Protein AF-B1ZER8-F1 (afdb_monomer_lite)

Organism: Methylorubrum populi (strain ATCC BAA-705 / NCIMB 13946 / BJ001) (NCBI:txid441620)

pLDDT: mean 74.8, std 22.24, range [35.12, 98.62]

Sequence (189 aa):
MEGSGLDQPLVEGAVVAVDSVVVGRLHEPTPTAAAMLVRHLAERTGLRAERALAALDAAIEEDLGAAGRITLARATTAFDAALQDLVTGAEARLRQLDRAVEQSLLLGLSAAVSGIARKEPDADPAEVSPLSETEDDTFLSEALALVLATDTGCVVTSARDLSAGLPLLLKFPDGAVPVRVEPYSPSAH

Foldseek 3Di:
DDDDDDDDPPDPVPVVVVVVVVVPPDDDPDPVRVVVVVVVVVVVVVVVVVVVVVVVVVVVCVVCVVVVVVVVVVVVVVVVVVVVVVVVVVVVVVVVVVVVVVVVVVVVVVVVVVVVVVDDDDDDDDDDDDDDDPPDPPPVPPWDWFKAQPVPRDTDPDPVVADFQGWIWTHDPVDIDIDGDHDDDPPDD

Structure (mmCIF, N/CA/C/O backbone):
data_AF-B1ZER8-F1
#
_entry.id   AF-B1ZER8-F1
#
loop_
_atom_site.group_PDB
_atom_site.id
_atom_site.type_symbol
_atom_site.label_atom_id
_atom_site.label_alt_id
_atom_site.label_comp_id
_atom_site.label_asym_id
_atom_site.label_entity_id
_atom_site.label_seq_id
_atom_site.pdbx_PDB_ins_code
_atom_site.Cartn_x
_atom_site.Cartn_y
_atom_site.Cartn_z
_atom_site.occupancy
_atom_site.B_iso_or_equiv
_atom_site.auth_seq_id
_atom_site.auth_comp_id
_atom_site.auth_asym_id
_atom_site.auth_atom_id
_atom_site.pdbx_PDB_model_num
ATOM 1 N N . MET A 1 1 ? -25.678 2.367 -73.901 1.00 37.06 1 MET A N 1
ATOM 2 C CA . MET A 1 1 ? -24.864 3.464 -74.455 1.00 37.06 1 MET A CA 1
ATOM 3 C C . MET A 1 1 ? -24.075 4.017 -73.282 1.00 37.06 1 MET A C 1
ATOM 5 O O . MET A 1 1 ? -24.691 4.595 -72.402 1.00 37.06 1 MET A O 1
ATOM 9 N N . GLU A 1 2 ? -22.920 3.408 -72.991 1.00 38.44 2 GLU A N 1
ATOM 10 C CA . GLU A 1 2 ? -21.577 3.818 -73.488 1.00 38.44 2 GLU A CA 1
ATOM 11 C C . GLU A 1 2 ? -21.086 5.065 -72.731 1.00 38.44 2 GLU A C 1
ATOM 13 O O . GLU A 1 2 ? -21.836 6.024 -72.640 1.00 38.44 2 GLU A O 1
ATOM 18 N N . GLY A 1 3 ? -19.893 5.165 -72.138 1.00 40.84 3 GLY A N 1
ATOM 19 C CA . GLY A 1 3 ? -18.712 4.301 -71.980 1.00 40.84 3 GLY A CA 1
ATOM 20 C C . GLY A 1 3 ? -18.001 4.695 -70.662 1.00 40.84 3 GLY A C 1
ATOM 21 O O . GLY A 1 3 ? -18.309 5.731 -70.085 1.00 40.84 3 GLY A O 1
ATOM 22 N N . SER A 1 4 ? -17.269 3.806 -69.988 1.00 44.97 4 SER A N 1
ATOM 23 C CA . SER A 1 4 ? -15.856 3.437 -70.208 1.00 44.97 4 SER A CA 1
ATOM 24 C C . SER A 1 4 ? -14.849 4.592 -70.059 1.00 44.97 4 SER A C 1
ATOM 26 O O . SER A 1 4 ? -14.889 5.552 -70.821 1.00 44.97 4 SER A O 1
ATOM 28 N N . GLY A 1 5 ? -13.921 4.422 -69.107 1.00 42.94 5 GLY A N 1
ATOM 29 C CA . GLY A 1 5 ? -12.778 5.286 -68.766 1.00 42.94 5 GLY A CA 1
ATOM 30 C C . GLY A 1 5 ? -12.595 5.296 -67.240 1.00 42.94 5 GLY A C 1
ATOM 31 O O . GLY A 1 5 ? -13.230 6.096 -66.566 1.00 42.94 5 GLY A O 1
ATOM 32 N N . LEU A 1 6 ? -11.950 4.324 -66.577 1.00 46.06 6 LEU A N 1
ATOM 33 C CA . LEU A 1 6 ? -10.532 3.936 -66.685 1.00 46.06 6 LEU A CA 1
ATOM 34 C C . LEU A 1 6 ? -9.625 5.162 -66.855 1.00 46.06 6 LEU A C 1
ATOM 36 O O . LEU A 1 6 ? -9.432 5.633 -67.967 1.00 46.06 6 LEU A O 1
ATOM 40 N N . ASP A 1 7 ? -9.165 5.751 -65.751 1.00 42.66 7 ASP A N 1
ATOM 41 C CA . ASP A 1 7 ? -7.815 5.477 -65.239 1.00 42.66 7 ASP A CA 1
ATOM 42 C C . ASP A 1 7 ? -7.476 6.393 -64.052 1.00 42.66 7 ASP A C 1
ATOM 44 O O . ASP A 1 7 ? -7.485 7.621 -64.126 1.00 42.66 7 ASP A O 1
ATOM 48 N N . GLN A 1 8 ? -7.166 5.757 -62.923 1.00 55.81 8 GLN A N 1
ATOM 49 C CA . GLN A 1 8 ? -6.357 6.345 -61.861 1.00 55.81 8 GLN A CA 1
ATOM 50 C C . GLN A 1 8 ? -4.921 6.518 -62.380 1.00 55.81 8 GLN A C 1
ATOM 52 O O . GLN A 1 8 ? -4.413 5.597 -63.017 1.00 55.81 8 GLN A O 1
ATOM 57 N N . PRO A 1 9 ? -4.186 7.557 -61.952 1.00 46.12 9 PRO A N 1
ATOM 58 C CA . PRO A 1 9 ? -2.747 7.420 -61.797 1.00 46.12 9 PRO A CA 1
ATOM 59 C C . PRO A 1 9 ? -2.385 7.575 -60.320 1.00 46.12 9 PRO A C 1
ATOM 61 O O . PRO A 1 9 ? -1.850 8.582 -59.871 1.00 46.12 9 PRO A O 1
ATOM 64 N N . LEU A 1 10 ? -2.661 6.523 -59.548 1.00 43.44 10 LEU A N 1
ATOM 65 C CA . LEU A 1 10 ? -2.140 6.325 -58.194 1.00 43.44 10 LEU A CA 1
ATOM 66 C C . LEU A 1 10 ? -0.857 5.481 -58.284 1.00 43.44 10 LEU A C 1
ATOM 68 O O . LEU A 1 10 ? -0.746 4.437 -57.657 1.00 43.44 10 LEU A O 1
ATOM 72 N N . VAL A 1 11 ? 0.086 5.879 -59.149 1.00 47.69 11 VAL A N 1
ATOM 73 C CA . VAL A 1 11 ? 1.370 5.161 -59.330 1.00 47.69 11 VAL A CA 1
ATOM 74 C C . VAL A 1 11 ? 2.573 6.105 -59.499 1.00 47.69 11 VAL A C 1
ATOM 76 O O . VAL A 1 11 ? 3.710 5.700 -59.271 1.00 47.69 11 VAL 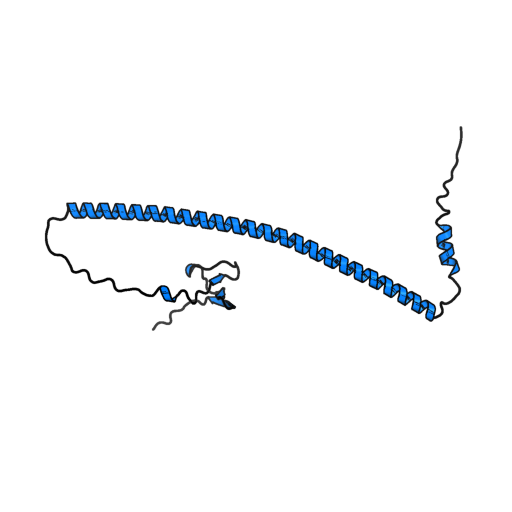A O 1
ATOM 79 N N . GLU A 1 12 ? 2.377 7.395 -59.778 1.00 42.81 12 GLU A N 1
ATOM 80 C CA .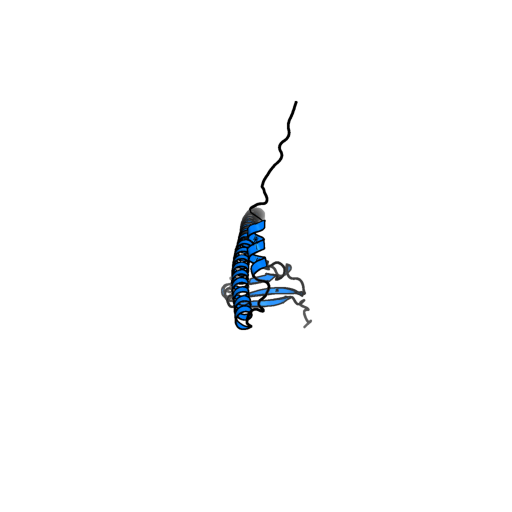 GLU A 1 12 ? 3.497 8.289 -60.125 1.00 42.81 12 GLU A CA 1
ATOM 81 C C . GLU A 1 12 ? 4.335 8.770 -58.919 1.00 42.81 12 GLU A C 1
ATOM 83 O O . GLU A 1 12 ? 5.447 9.262 -59.080 1.00 42.81 12 GLU A O 1
ATOM 88 N N . GLY A 1 13 ? 3.859 8.553 -57.687 1.00 40.22 13 GLY A N 1
ATOM 89 C CA . GLY A 1 13 ? 4.613 8.864 -56.463 1.00 40.22 13 GLY A CA 1
ATOM 90 C C . GLY A 1 13 ? 5.535 7.741 -55.968 1.00 40.22 13 GLY A C 1
ATOM 91 O O . GLY A 1 13 ? 6.429 7.993 -55.163 1.00 40.22 13 GLY A O 1
ATOM 92 N N . ALA A 1 14 ? 5.339 6.503 -56.433 1.00 44.97 14 ALA A N 1
ATOM 93 C CA . ALA A 1 14 ? 6.091 5.340 -55.950 1.00 44.97 14 ALA A CA 1
ATOM 94 C C . ALA A 1 14 ? 7.349 5.045 -56.783 1.00 44.97 14 ALA A C 1
ATOM 96 O O . ALA A 1 14 ? 8.300 4.455 -56.274 1.00 44.97 14 ALA A O 1
ATOM 97 N N . VAL A 1 15 ? 7.387 5.485 -58.045 1.00 41.72 15 VAL A N 1
ATOM 98 C CA . VAL A 1 15 ? 8.519 5.212 -58.948 1.00 41.72 15 VAL A CA 1
ATOM 99 C C . VAL A 1 15 ? 9.716 6.126 -58.649 1.00 41.72 15 VAL A C 1
ATOM 101 O O . VAL A 1 15 ? 10.858 5.680 -58.712 1.00 41.72 15 VAL A O 1
ATOM 104 N N . VAL A 1 16 ? 9.484 7.361 -58.192 1.00 45.53 16 VAL A N 1
ATOM 105 C CA . VAL A 1 16 ? 10.569 8.321 -57.898 1.00 45.53 16 VAL A CA 1
ATOM 106 C C . VAL A 1 16 ? 11.311 7.996 -56.589 1.00 45.53 16 VAL A C 1
ATOM 108 O O . VAL A 1 16 ? 12.489 8.317 -56.437 1.00 45.53 16 VAL A O 1
ATOM 111 N N . ALA A 1 17 ? 10.671 7.292 -55.648 1.00 44.66 17 ALA A N 1
ATOM 112 C CA . ALA A 1 17 ? 11.310 6.898 -54.389 1.00 44.66 17 ALA A CA 1
ATOM 113 C C . ALA A 1 17 ? 12.256 5.693 -54.546 1.00 44.66 17 ALA A C 1
ATOM 115 O O . ALA A 1 17 ? 13.252 5.602 -53.830 1.00 44.66 17 ALA A O 1
ATOM 116 N N . VAL A 1 18 ? 11.987 4.792 -55.497 1.00 46.44 18 VAL A N 1
ATOM 117 C CA . VAL A 1 18 ? 12.838 3.614 -55.738 1.00 46.44 18 VAL A CA 1
ATOM 118 C C . VAL A 1 18 ? 14.059 3.978 -56.585 1.00 46.44 18 VAL A C 1
ATOM 120 O O . VAL A 1 18 ? 15.140 3.444 -56.346 1.00 46.44 18 VAL A O 1
ATOM 123 N N . ASP A 1 19 ? 13.939 4.945 -57.497 1.00 35.12 19 ASP A N 1
ATOM 124 C CA . ASP A 1 19 ? 15.045 5.316 -58.389 1.00 35.12 19 ASP A CA 1
ATOM 125 C C . ASP A 1 19 ? 16.215 5.985 -57.637 1.00 35.12 19 ASP A C 1
ATOM 127 O O . ASP A 1 19 ? 17.383 5.733 -57.928 1.00 35.12 19 ASP A O 1
ATOM 131 N N . SER A 1 20 ? 15.936 6.719 -56.551 1.00 42.66 20 SER A N 1
ATOM 132 C CA . SER A 1 20 ? 16.993 7.238 -55.660 1.00 42.66 20 SER A CA 1
ATOM 133 C C . SER A 1 20 ? 17.726 6.152 -54.853 1.00 42.66 20 SER A C 1
ATOM 135 O O . SER A 1 20 ? 18.859 6.365 -54.423 1.00 42.66 20 SER A O 1
ATOM 137 N N . VAL A 1 21 ? 17.117 4.972 -54.681 1.00 51.09 21 VAL A N 1
ATOM 138 C CA . VAL A 1 21 ? 17.737 3.809 -54.021 1.00 51.09 21 VAL A CA 1
ATOM 139 C C . VAL A 1 21 ? 18.530 2.961 -55.027 1.00 51.09 21 VAL A C 1
ATOM 141 O O . VAL A 1 21 ? 19.496 2.295 -54.650 1.00 51.09 21 VAL A O 1
ATOM 144 N N . VAL A 1 22 ? 18.177 3.001 -56.316 1.00 47.22 22 VAL A N 1
ATOM 145 C CA . VAL A 1 22 ? 18.841 2.213 -57.370 1.00 47.22 22 VAL A CA 1
ATOM 146 C C . VAL A 1 22 ? 20.094 2.905 -57.931 1.00 47.22 22 VAL A C 1
ATOM 148 O O . VAL A 1 22 ? 21.044 2.209 -58.287 1.00 47.22 22 VAL A O 1
ATOM 151 N N . VAL A 1 23 ? 20.190 4.241 -57.896 1.00 45.31 23 VAL A N 1
ATOM 152 C CA . VAL A 1 23 ? 21.394 4.989 -58.341 1.00 45.31 23 VAL A CA 1
ATOM 153 C C . VAL A 1 23 ? 22.621 4.778 -57.423 1.00 45.31 23 VAL A C 1
ATOM 155 O O . VAL A 1 23 ? 23.751 5.059 -57.811 1.00 45.31 23 VAL A O 1
ATOM 158 N N . GLY A 1 24 ? 22.445 4.201 -56.229 1.00 44.66 24 GLY A N 1
ATOM 159 C CA . GLY A 1 24 ? 23.538 3.882 -55.295 1.00 44.66 24 GLY A CA 1
ATOM 160 C C . GLY A 1 24 ? 24.243 2.536 -55.522 1.00 44.66 24 GLY A C 1
ATOM 161 O O . GLY A 1 24 ? 25.092 2.151 -54.718 1.00 44.66 24 GLY A O 1
ATOM 162 N N . ARG A 1 25 ? 23.897 1.777 -56.569 1.00 51.12 25 ARG A N 1
ATOM 163 C CA . ARG A 1 25 ? 24.525 0.482 -56.876 1.00 51.12 25 ARG A CA 1
ATOM 164 C C . ARG A 1 25 ? 25.596 0.659 -57.949 1.00 51.12 25 ARG A C 1
ATOM 166 O O . ARG A 1 25 ? 25.247 0.626 -59.119 1.00 51.12 25 ARG A O 1
ATOM 173 N N . LEU A 1 26 ? 26.858 0.844 -57.538 1.00 50.41 26 LEU A N 1
ATOM 174 C CA . LEU A 1 26 ? 28.118 0.429 -58.217 1.00 50.41 26 LEU A CA 1
ATOM 175 C C . LEU A 1 26 ? 29.359 1.183 -57.676 1.00 50.41 26 LEU A C 1
ATOM 177 O O . LEU A 1 26 ? 30.328 1.434 -58.394 1.00 50.41 26 LEU A O 1
ATOM 181 N N . HIS A 1 27 ? 29.373 1.525 -56.389 1.00 56.81 27 HIS A N 1
ATOM 182 C CA . HIS A 1 27 ? 30.623 1.830 -55.701 1.00 56.81 27 HIS A CA 1
ATOM 183 C C . HIS A 1 27 ? 30.615 1.107 -54.365 1.00 56.81 27 HIS A C 1
ATOM 185 O O . HIS A 1 27 ? 29.698 1.302 -53.566 1.00 56.81 27 HIS A O 1
ATOM 191 N N . GLU A 1 28 ? 31.613 0.252 -54.134 1.00 63.97 28 GLU A N 1
ATOM 192 C CA . GLU A 1 28 ? 31.898 -0.198 -52.777 1.00 63.97 28 GLU A CA 1
ATOM 193 C C . GLU A 1 28 ? 32.112 1.070 -51.944 1.00 63.97 28 GLU A C 1
ATOM 195 O O . GLU A 1 28 ? 32.951 1.903 -52.313 1.00 63.97 28 GLU A O 1
ATOM 200 N N . PRO A 1 29 ? 31.308 1.299 -50.889 1.00 65.81 29 PRO A N 1
ATOM 201 C CA . PRO A 1 29 ? 31.529 2.452 -50.044 1.00 65.81 29 PRO A CA 1
ATOM 202 C C . PRO A 1 29 ? 32.961 2.352 -49.544 1.00 65.81 29 PRO A C 1
ATOM 204 O O . PRO A 1 29 ? 33.395 1.293 -49.082 1.00 65.81 29 PRO A O 1
ATOM 207 N N . THR A 1 30 ? 33.701 3.455 -49.631 1.00 83.12 30 THR A N 1
ATOM 208 C CA . THR A 1 30 ? 35.008 3.494 -48.987 1.00 83.12 30 THR A CA 1
ATOM 209 C C . THR A 1 30 ? 34.818 3.079 -47.523 1.00 83.12 30 THR A C 1
ATOM 211 O O . THR A 1 30 ? 33.785 3.404 -46.923 1.00 83.12 30 THR A O 1
ATOM 214 N N . PRO A 1 31 ? 35.766 2.348 -46.920 1.00 86.44 31 PRO A N 1
ATOM 215 C CA . PRO A 1 31 ? 35.625 1.865 -45.545 1.00 86.44 31 PRO A CA 1
ATOM 216 C C . PRO A 1 31 ? 35.260 2.993 -44.562 1.00 86.44 31 PRO A C 1
ATOM 218 O O . PRO A 1 31 ? 34.504 2.782 -43.616 1.00 86.44 31 PRO A O 1
ATOM 221 N N . THR A 1 32 ? 35.697 4.225 -44.844 1.00 89.75 32 THR A N 1
ATOM 222 C CA . THR A 1 32 ? 35.292 5.448 -44.138 1.00 89.75 32 THR A CA 1
ATOM 223 C C . THR A 1 32 ? 33.800 5.777 -44.273 1.00 89.75 32 THR A C 1
ATOM 225 O O . THR A 1 32 ? 33.158 6.088 -43.272 1.00 89.75 32 THR A O 1
ATOM 228 N N . ALA A 1 33 ? 33.218 5.706 -45.473 1.00 89.31 33 ALA A N 1
ATOM 229 C CA . ALA A 1 33 ? 31.792 5.961 -45.685 1.00 89.31 33 ALA A CA 1
ATOM 230 C C . ALA A 1 33 ? 30.914 4.904 -44.993 1.00 89.31 33 ALA A C 1
ATOM 232 O O . ALA A 1 33 ? 29.925 5.250 -44.347 1.00 89.31 33 ALA A O 1
ATOM 233 N N . ALA A 1 34 ? 31.311 3.628 -45.054 1.00 89.75 34 ALA A N 1
ATOM 234 C CA . ALA A 1 34 ? 30.626 2.553 -44.337 1.00 89.75 34 ALA A CA 1
ATOM 235 C C . ALA A 1 34 ? 30.680 2.761 -42.811 1.00 89.75 34 ALA A C 1
ATOM 237 O O . ALA A 1 34 ? 29.651 2.670 -42.140 1.00 89.75 34 ALA A O 1
ATOM 238 N N . ALA A 1 35 ? 31.846 3.124 -42.264 1.00 92.12 35 ALA A N 1
ATOM 239 C CA . ALA A 1 35 ? 32.002 3.417 -40.839 1.00 92.12 35 ALA A CA 1
ATOM 240 C C . ALA A 1 35 ? 31.138 4.608 -40.379 1.00 92.12 35 ALA A C 1
ATOM 242 O O . ALA A 1 35 ? 30.528 4.548 -39.311 1.00 92.12 35 ALA A O 1
ATOM 243 N N . MET A 1 36 ? 31.028 5.665 -41.192 1.00 94.56 36 MET A N 1
ATOM 244 C CA . MET A 1 36 ? 30.167 6.819 -40.897 1.00 94.56 36 MET A CA 1
ATOM 245 C C . MET A 1 36 ? 28.680 6.449 -40.865 1.00 94.56 36 MET A C 1
ATOM 247 O O . MET A 1 36 ? 27.958 6.903 -39.978 1.00 94.56 36 MET A O 1
ATOM 251 N N . LEU A 1 37 ? 28.221 5.598 -41.787 1.00 93.00 37 LEU A N 1
ATOM 252 C CA . LEU A 1 37 ? 26.841 5.107 -41.793 1.00 93.00 37 LEU A CA 1
ATOM 253 C C . LEU A 1 37 ? 26.538 4.240 -40.568 1.00 93.00 37 LEU A C 1
ATOM 255 O O . LEU A 1 37 ? 25.495 4.420 -39.942 1.00 93.00 37 LEU A O 1
ATOM 259 N N . VAL A 1 38 ? 27.458 3.344 -40.194 1.00 94.31 38 VAL A N 1
ATOM 260 C CA . VAL A 1 38 ? 27.326 2.517 -38.984 1.00 94.31 38 VAL A CA 1
ATOM 261 C C . VAL A 1 38 ? 27.284 3.393 -37.735 1.00 94.31 38 VAL A C 1
ATOM 263 O O . VAL A 1 38 ? 26.425 3.189 -36.881 1.00 94.31 38 VAL A O 1
ATOM 266 N N . ARG A 1 39 ? 28.155 4.403 -37.643 1.00 94.06 39 ARG A N 1
ATOM 267 C CA . ARG A 1 39 ? 28.157 5.355 -36.529 1.00 94.06 39 ARG A CA 1
ATOM 268 C C . ARG A 1 39 ? 26.837 6.123 -36.434 1.00 94.06 39 ARG A C 1
ATOM 270 O O . ARG A 1 39 ? 26.245 6.169 -35.362 1.00 94.06 39 ARG A O 1
ATOM 277 N N . HIS A 1 40 ? 26.350 6.678 -37.543 1.00 96.00 40 HIS A N 1
ATOM 278 C CA . HIS A 1 40 ? 25.078 7.411 -37.573 1.00 96.00 40 HIS A CA 1
ATOM 279 C C . HIS A 1 40 ? 23.887 6.518 -37.214 1.00 96.00 40 HIS A C 1
ATOM 281 O O . HIS A 1 40 ? 22.971 6.934 -36.504 1.00 96.00 40 HIS A O 1
ATOM 287 N N . LEU A 1 41 ? 23.899 5.267 -37.685 1.00 95.81 41 LEU A N 1
ATOM 288 C CA . LEU A 1 41 ? 22.900 4.278 -37.302 1.00 95.81 41 LEU A CA 1
ATOM 289 C C . LEU A 1 41 ? 22.956 4.013 -35.795 1.00 95.81 41 LEU A C 1
ATOM 291 O O . LEU A 1 41 ? 21.915 4.091 -35.149 1.00 95.81 41 LEU A O 1
ATOM 295 N N . ALA A 1 42 ? 24.149 3.777 -35.242 1.00 95.69 42 ALA A N 1
ATOM 296 C CA . ALA A 1 42 ? 24.355 3.541 -33.817 1.00 95.69 42 ALA A CA 1
ATOM 297 C C . ALA A 1 42 ? 23.854 4.719 -32.964 1.00 95.69 42 ALA A C 1
ATOM 299 O O . ALA A 1 42 ? 23.087 4.507 -32.026 1.00 95.69 42 ALA A O 1
ATOM 300 N N . GLU A 1 43 ? 24.196 5.957 -33.334 1.00 97.06 43 GLU A N 1
ATOM 301 C CA . GLU A 1 43 ? 23.740 7.180 -32.659 1.00 97.06 43 GLU A CA 1
ATOM 302 C C . GLU A 1 43 ? 22.207 7.306 -32.702 1.00 97.06 43 GLU A C 1
ATOM 304 O O . GLU A 1 43 ? 21.561 7.542 -31.680 1.00 97.06 43 GLU A O 1
ATOM 309 N N . ARG A 1 44 ? 21.584 7.066 -33.864 1.00 95.56 44 ARG A N 1
ATOM 310 C CA . ARG A 1 44 ? 20.118 7.087 -33.995 1.00 95.56 44 ARG A CA 1
ATOM 311 C C . ARG A 1 44 ? 19.436 5.993 -33.185 1.00 95.56 44 ARG A C 1
ATOM 313 O O . ARG A 1 44 ? 18.395 6.252 -32.580 1.00 95.56 44 ARG A O 1
ATOM 320 N N . THR A 1 45 ? 19.987 4.781 -33.183 1.00 96.00 45 THR A N 1
ATOM 321 C CA . THR A 1 45 ? 19.448 3.678 -32.379 1.00 96.00 45 THR A CA 1
ATOM 322 C C . THR A 1 45 ? 19.625 3.937 -30.889 1.00 96.00 45 THR A C 1
ATOM 324 O O . THR A 1 45 ? 18.694 3.671 -30.136 1.00 96.00 45 THR A O 1
ATOM 327 N N . GLY A 1 46 ? 20.746 4.540 -30.478 1.00 96.56 46 GLY A N 1
ATOM 328 C CA . GLY A 1 46 ? 20.994 4.964 -29.101 1.00 96.56 46 GLY A CA 1
ATOM 329 C C . GLY A 1 46 ? 19.960 5.986 -28.640 1.00 96.56 46 GLY A C 1
ATOM 330 O O . GLY A 1 46 ? 19.239 5.738 -27.682 1.00 96.56 46 GLY A O 1
ATOM 331 N N . LEU A 1 47 ? 19.754 7.059 -29.410 1.00 97.62 47 LEU A N 1
ATOM 332 C CA . LEU A 1 47 ? 18.728 8.067 -29.111 1.00 97.62 47 LEU A CA 1
ATOM 333 C C . LEU A 1 47 ? 17.298 7.503 -29.111 1.00 97.62 47 LEU A C 1
ATOM 335 O O . LEU A 1 47 ? 16.403 8.061 -28.476 1.00 97.62 47 LEU A O 1
ATOM 339 N N . ARG A 1 48 ? 17.024 6.442 -29.878 1.00 96.25 48 ARG A N 1
ATOM 340 C CA . ARG A 1 48 ? 15.726 5.755 -29.829 1.00 96.25 48 ARG A CA 1
ATOM 341 C C . ARG A 1 48 ? 15.597 4.923 -28.554 1.00 96.25 48 ARG A C 1
ATOM 343 O O . ARG A 1 48 ? 14.527 4.937 -27.955 1.00 96.25 48 ARG A O 1
ATOM 350 N N . ALA A 1 49 ? 16.662 4.232 -28.153 1.00 97.69 49 ALA A N 1
ATOM 351 C CA . ALA A 1 49 ? 16.702 3.448 -26.926 1.00 97.69 49 ALA A CA 1
ATOM 352 C C . ALA A 1 49 ? 16.557 4.339 -25.685 1.00 97.69 49 ALA A C 1
ATOM 354 O O . ALA A 1 49 ? 15.725 4.045 -24.839 1.00 97.69 49 ALA A O 1
ATOM 355 N N . GLU A 1 50 ? 17.264 5.469 -25.619 1.00 97.94 50 GLU A N 1
ATOM 356 C CA . GLU A 1 50 ? 17.145 6.434 -24.514 1.00 97.94 50 GLU A CA 1
ATOM 357 C C . GLU A 1 50 ? 15.719 6.972 -24.370 1.00 97.94 50 GLU A C 1
ATOM 359 O O . GLU A 1 50 ? 15.171 7.001 -23.272 1.00 97.94 50 GLU A O 1
ATOM 364 N N . ARG A 1 51 ? 15.070 7.333 -25.485 1.00 97.62 51 ARG A N 1
ATOM 365 C CA . ARG A 1 51 ? 13.663 7.766 -25.457 1.00 97.62 51 ARG A CA 1
ATOM 366 C C . ARG A 1 51 ? 12.717 6.651 -25.025 1.00 97.62 51 ARG A C 1
ATOM 368 O O . ARG A 1 51 ? 11.744 6.928 -24.336 1.00 97.62 51 ARG A O 1
ATOM 375 N N . ALA A 1 52 ? 12.976 5.414 -25.448 1.00 97.56 52 ALA A N 1
ATOM 376 C CA . ALA A 1 52 ? 12.168 4.268 -25.048 1.00 97.56 52 ALA A CA 1
ATOM 377 C C . ALA A 1 52 ? 12.322 3.963 -23.550 1.00 97.56 52 ALA A C 1
ATOM 379 O O . ALA A 1 52 ? 11.325 3.672 -22.900 1.00 97.56 52 ALA A O 1
ATOM 380 N N . LEU A 1 53 ? 13.536 4.085 -23.004 1.00 98.12 53 LEU A N 1
ATOM 381 C CA . LEU A 1 53 ? 13.796 3.949 -21.570 1.00 98.12 53 LEU A CA 1
ATOM 382 C C . LEU A 1 53 ? 13.101 5.057 -20.774 1.00 98.12 53 LEU A C 1
ATOM 384 O O . LEU A 1 53 ? 12.346 4.748 -19.865 1.00 98.12 53 LEU A O 1
ATOM 388 N N . ALA A 1 54 ? 13.237 6.321 -21.182 1.00 98.19 54 ALA A N 1
ATOM 389 C CA . ALA A 1 54 ? 12.552 7.430 -20.515 1.00 98.19 54 ALA A CA 1
ATOM 390 C C . ALA A 1 54 ? 11.017 7.289 -20.547 1.00 98.19 54 ALA A C 1
ATOM 392 O O . ALA A 1 54 ? 10.338 7.618 -19.578 1.00 98.19 54 ALA A O 1
ATOM 393 N N . ALA A 1 55 ? 10.457 6.785 -21.654 1.00 98.00 55 ALA A N 1
ATOM 394 C CA . ALA A 1 55 ? 9.027 6.501 -21.750 1.00 98.00 55 ALA A CA 1
ATOM 395 C C . ALA A 1 55 ? 8.600 5.337 -20.841 1.00 98.00 55 ALA A C 1
ATOM 397 O O . ALA A 1 55 ? 7.510 5.379 -20.275 1.00 98.00 55 ALA A O 1
ATOM 398 N N . LEU A 1 56 ? 9.447 4.313 -20.698 1.00 96.88 56 LEU A N 1
ATOM 399 C CA . LEU A 1 56 ? 9.205 3.199 -19.787 1.00 96.88 56 LEU A CA 1
ATOM 400 C C . LEU A 1 56 ? 9.244 3.657 -18.325 1.00 96.88 56 LEU A C 1
ATOM 402 O O . LEU A 1 56 ? 8.334 3.317 -17.578 1.00 96.88 56 LEU A O 1
ATOM 406 N N . ASP A 1 57 ? 10.244 4.448 -17.935 1.00 98.44 57 ASP A N 1
ATOM 407 C CA . ASP A 1 57 ? 10.361 4.979 -16.573 1.00 98.44 57 ASP A CA 1
ATOM 408 C C . ASP A 1 57 ? 9.132 5.823 -16.206 1.00 98.44 57 ASP A C 1
ATOM 410 O O . ASP A 1 57 ? 8.528 5.609 -15.157 1.00 98.44 57 ASP A O 1
ATOM 414 N N . ALA A 1 58 ? 8.688 6.705 -17.110 1.00 97.69 58 ALA A N 1
ATOM 415 C CA . ALA A 1 58 ? 7.479 7.503 -16.908 1.00 97.69 58 ALA A CA 1
ATOM 416 C C . ALA A 1 58 ? 6.215 6.636 -16.753 1.00 97.69 58 ALA A C 1
ATOM 418 O O . ALA A 1 58 ? 5.384 6.910 -15.889 1.00 97.69 58 ALA A O 1
ATOM 419 N N . ALA A 1 59 ? 6.081 5.576 -17.557 1.00 97.75 59 ALA A N 1
ATOM 420 C CA . ALA A 1 59 ? 4.960 4.645 -17.445 1.00 97.75 59 ALA A CA 1
ATOM 421 C C . ALA A 1 59 ? 4.987 3.874 -16.113 1.00 97.75 59 ALA A C 1
ATOM 423 O O . ALA A 1 59 ? 3.952 3.724 -15.468 1.00 97.75 59 ALA A O 1
ATOM 424 N N . ILE A 1 60 ? 6.168 3.432 -15.667 1.00 97.19 60 ILE A N 1
ATOM 425 C CA . ILE A 1 60 ? 6.338 2.754 -14.376 1.00 97.19 60 ILE A CA 1
ATOM 426 C C . ILE A 1 60 ? 5.967 3.692 -13.223 1.00 97.19 60 ILE A C 1
ATOM 428 O O . ILE A 1 60 ? 5.234 3.286 -12.323 1.00 97.19 60 ILE A O 1
ATOM 432 N N . GLU A 1 61 ? 6.448 4.937 -13.231 1.00 97.75 61 GLU A N 1
ATOM 433 C CA . GLU A 1 61 ? 6.110 5.921 -12.197 1.00 97.75 61 GLU A CA 1
ATOM 434 C C . GLU A 1 61 ? 4.606 6.215 -12.149 1.00 97.75 61 GLU A C 1
ATOM 436 O O . GLU A 1 61 ? 4.026 6.294 -11.062 1.00 97.75 61 GLU A O 1
ATOM 441 N N . GLU A 1 62 ? 3.956 6.339 -13.308 1.00 97.00 62 GLU A N 1
ATOM 442 C CA . GLU A 1 62 ? 2.511 6.550 -13.395 1.00 97.00 62 GLU A CA 1
ATOM 443 C C . GLU A 1 62 ? 1.728 5.356 -12.834 1.00 97.00 62 GLU A C 1
ATOM 445 O O . GLU A 1 62 ? 0.861 5.548 -11.972 1.00 97.00 62 GLU A O 1
ATOM 450 N N . ASP A 1 63 ? 2.064 4.135 -13.258 1.00 96.62 63 ASP A N 1
ATOM 451 C CA . ASP A 1 63 ? 1.398 2.904 -12.827 1.00 96.62 63 ASP A CA 1
ATOM 452 C C . ASP A 1 63 ? 1.583 2.660 -11.326 1.00 96.62 63 ASP A C 1
ATOM 454 O O . ASP A 1 63 ? 0.611 2.408 -10.602 1.00 96.62 63 ASP A O 1
ATOM 458 N N . LEU A 1 64 ? 2.815 2.793 -10.823 1.00 96.62 64 LEU A N 1
ATOM 459 C CA . LEU A 1 64 ? 3.105 2.678 -9.393 1.00 96.62 64 LEU A CA 1
ATOM 460 C C . LEU A 1 64 ? 2.408 3.786 -8.598 1.00 96.62 64 LEU A C 1
ATOM 462 O O . LEU A 1 64 ? 1.850 3.519 -7.532 1.00 96.62 64 LEU A O 1
ATOM 466 N N . GLY A 1 65 ? 2.374 5.013 -9.119 1.00 96.62 65 GLY A N 1
ATOM 467 C CA . GLY A 1 65 ? 1.661 6.128 -8.507 1.00 96.62 65 GLY A CA 1
ATOM 468 C C . GLY A 1 65 ? 0.151 5.887 -8.434 1.00 96.62 65 GLY A C 1
ATOM 469 O O . GLY A 1 65 ? -0.474 6.154 -7.405 1.00 96.62 65 GLY A O 1
ATOM 470 N N . ALA A 1 66 ? -0.454 5.348 -9.493 1.00 95.75 66 ALA A N 1
ATOM 471 C CA . ALA A 1 66 ? -1.872 5.009 -9.532 1.00 95.75 66 ALA A CA 1
ATOM 472 C C . ALA A 1 66 ? -2.209 3.862 -8.568 1.00 95.75 66 ALA A C 1
ATOM 474 O O . ALA A 1 66 ? -3.117 3.999 -7.741 1.00 95.75 66 ALA A O 1
ATOM 475 N N . ALA A 1 67 ? -1.448 2.766 -8.615 1.00 94.75 67 ALA A N 1
ATOM 476 C CA . ALA A 1 67 ? -1.615 1.628 -7.716 1.00 94.75 67 ALA A CA 1
ATOM 477 C C . ALA A 1 67 ? -1.408 2.028 -6.246 1.00 94.75 67 ALA A C 1
ATOM 479 O O . ALA A 1 67 ? -2.183 1.624 -5.372 1.00 94.75 67 ALA A O 1
ATOM 480 N N . GLY A 1 68 ? -0.414 2.878 -5.979 1.00 96.06 68 GLY A N 1
ATOM 481 C CA . GLY A 1 68 ? -0.129 3.438 -4.663 1.00 96.06 68 GLY A CA 1
ATOM 482 C C . GLY A 1 68 ? -1.291 4.270 -4.125 1.00 96.06 68 GLY A C 1
ATOM 483 O O . GLY A 1 68 ? -1.742 4.025 -3.009 1.00 96.06 68 GLY A O 1
ATOM 484 N N . ARG A 1 69 ? -1.852 5.186 -4.929 1.00 97.75 69 ARG A N 1
ATOM 485 C CA . ARG A 1 69 ? -3.034 5.981 -4.540 1.00 97.75 69 ARG A CA 1
ATOM 486 C C . ARG A 1 69 ? -4.244 5.105 -4.218 1.00 97.75 69 ARG A C 1
ATOM 488 O O . ARG A 1 69 ? -4.913 5.349 -3.219 1.00 97.75 69 ARG A O 1
ATOM 495 N N . ILE A 1 70 ? -4.514 4.079 -5.028 1.00 97.19 70 ILE A N 1
ATOM 496 C CA . ILE A 1 70 ? -5.630 3.147 -4.791 1.00 97.19 70 ILE A CA 1
ATOM 497 C C . ILE A 1 70 ? -5.420 2.376 -3.487 1.00 97.19 70 ILE A C 1
ATOM 499 O O . ILE A 1 70 ? -6.339 2.259 -2.676 1.00 97.19 70 ILE A O 1
ATOM 503 N N . THR A 1 71 ? -4.215 1.848 -3.283 1.00 98.12 71 THR A N 1
ATOM 504 C CA . THR A 1 71 ? -3.883 1.061 -2.092 1.00 98.12 71 THR A CA 1
ATOM 505 C C . THR A 1 71 ? -3.949 1.924 -0.838 1.00 98.12 71 THR A C 1
ATOM 507 O O . THR A 1 71 ? -4.556 1.512 0.147 1.00 98.12 71 THR A O 1
ATOM 510 N N . LEU A 1 72 ? -3.415 3.147 -0.898 1.00 97.88 72 LEU A N 1
ATOM 511 C CA . LEU A 1 72 ? -3.487 4.111 0.193 1.00 97.88 72 LEU A CA 1
ATOM 512 C C . LEU A 1 72 ? -4.938 4.477 0.520 1.00 97.88 72 LEU A C 1
ATOM 514 O O . LEU A 1 72 ? -5.310 4.409 1.683 1.00 97.88 72 LEU A O 1
ATOM 518 N N . ALA A 1 73 ? -5.770 4.777 -0.483 1.00 97.81 73 ALA A N 1
ATOM 519 C CA . ALA A 1 73 ? -7.184 5.094 -0.273 1.00 97.81 73 ALA A CA 1
ATOM 520 C C . ALA A 1 73 ? -7.944 3.941 0.405 1.00 97.81 73 ALA A C 1
ATOM 522 O O . ALA A 1 73 ? -8.733 4.155 1.324 1.00 97.81 73 ALA A O 1
ATOM 523 N N . ARG A 1 74 ? -7.675 2.695 -0.007 1.00 97.88 74 ARG A N 1
ATOM 524 C CA . ARG A 1 74 ? -8.259 1.507 0.633 1.00 97.88 74 ARG A CA 1
ATOM 525 C C . ARG A 1 74 ? -7.782 1.345 2.071 1.00 97.88 74 ARG A C 1
ATOM 527 O O . ARG A 1 74 ? -8.597 1.061 2.942 1.00 97.88 74 ARG A O 1
ATOM 534 N N . ALA A 1 75 ? -6.487 1.537 2.315 1.00 97.62 75 ALA A N 1
ATOM 535 C CA . ALA A 1 75 ? -5.910 1.447 3.649 1.00 97.62 75 ALA A CA 1
ATOM 536 C C . ALA A 1 75 ? -6.491 2.514 4.585 1.00 97.62 75 ALA A C 1
ATOM 538 O O . ALA A 1 75 ? -6.865 2.183 5.705 1.00 97.62 75 ALA A O 1
ATOM 539 N N . THR A 1 76 ? -6.648 3.758 4.119 1.00 98.25 76 THR A N 1
ATOM 540 C CA . THR A 1 76 ? -7.267 4.832 4.910 1.00 98.25 76 THR A CA 1
ATOM 541 C C . THR A 1 76 ? -8.721 4.518 5.238 1.00 98.25 76 THR A C 1
ATOM 543 O O . THR A 1 76 ? -9.109 4.612 6.394 1.00 98.25 76 THR A O 1
ATOM 546 N N . THR A 1 77 ? -9.511 4.036 4.272 1.00 98.06 77 THR A N 1
ATOM 547 C CA . THR A 1 77 ? -10.906 3.650 4.538 1.00 98.06 77 THR A CA 1
ATOM 548 C C . THR A 1 77 ? -11.008 2.483 5.523 1.00 98.06 77 THR A C 1
ATOM 550 O O . THR A 1 77 ? -11.869 2.494 6.399 1.00 98.06 77 THR A O 1
ATOM 553 N N . ALA A 1 78 ? -10.138 1.476 5.401 1.00 98.06 78 ALA A N 1
ATOM 554 C CA . ALA A 1 78 ? -10.107 0.352 6.334 1.00 98.06 78 ALA A CA 1
ATOM 555 C C . ALA A 1 78 ? -9.685 0.788 7.746 1.00 98.06 78 ALA A C 1
ATOM 557 O O . ALA A 1 78 ? -10.245 0.311 8.730 1.00 98.06 78 ALA A O 1
ATOM 558 N N . PHE A 1 79 ? -8.729 1.713 7.843 1.00 97.88 79 PHE A N 1
ATOM 559 C CA . PHE A 1 79 ? -8.291 2.287 9.110 1.00 97.88 79 PHE A CA 1
ATOM 560 C C . PHE A 1 79 ? -9.406 3.090 9.789 1.00 97.88 79 PHE A C 1
ATOM 562 O O . PHE A 1 79 ? -9.678 2.867 10.966 1.00 97.88 79 PHE A O 1
ATOM 569 N N . ASP A 1 80 ? -10.107 3.949 9.046 1.00 98.62 80 ASP A N 1
ATOM 570 C CA . ASP A 1 80 ? -11.237 4.723 9.572 1.00 98.62 80 ASP A CA 1
ATOM 571 C C . ASP A 1 80 ? -12.361 3.807 10.080 1.00 98.62 80 ASP A C 1
ATOM 573 O O . ASP A 1 80 ? -12.916 4.033 11.157 1.00 98.62 80 ASP A O 1
ATOM 577 N N . ALA A 1 81 ? -12.659 2.728 9.349 1.00 98.25 81 ALA A N 1
ATOM 578 C CA . ALA A 1 81 ? -13.624 1.723 9.787 1.00 98.25 81 ALA A CA 1
ATOM 579 C C . ALA A 1 81 ? -13.177 1.024 11.083 1.00 98.25 81 ALA A C 1
ATOM 581 O O . ALA A 1 81 ? -13.964 0.908 12.019 1.00 98.25 81 ALA A O 1
ATOM 582 N N . ALA A 1 82 ? -11.904 0.629 11.178 1.00 98.12 82 ALA A N 1
ATOM 583 C CA . ALA A 1 82 ? -11.360 0.001 12.381 1.00 98.12 82 ALA A CA 1
ATOM 584 C C . ALA A 1 82 ? -11.393 0.940 13.601 1.00 98.12 82 ALA A C 1
ATOM 586 O O . ALA A 1 82 ? -11.695 0.496 14.710 1.00 98.12 82 ALA A O 1
ATOM 587 N N . LEU A 1 83 ? -11.127 2.238 13.412 1.00 98.56 83 LEU A N 1
ATOM 588 C CA . LEU A 1 83 ? -11.278 3.239 14.470 1.00 98.56 83 LEU A CA 1
ATOM 589 C C . LEU A 1 83 ? -12.735 3.363 14.919 1.00 98.56 83 LEU A C 1
ATOM 591 O O . LEU A 1 83 ? -13.004 3.401 16.120 1.00 98.56 83 LEU A O 1
ATOM 595 N N . GLN A 1 84 ? -13.675 3.390 13.974 1.00 98.56 84 GLN A N 1
ATOM 596 C CA . GLN A 1 84 ? -15.095 3.469 14.294 1.00 98.56 84 GLN A CA 1
ATOM 597 C C . GLN A 1 84 ? -15.576 2.231 15.062 1.00 98.56 84 GLN A C 1
ATOM 599 O O . GLN A 1 84 ? -16.323 2.361 16.037 1.00 98.56 84 GLN A O 1
ATOM 604 N N . ASP A 1 85 ? -15.115 1.043 14.676 1.00 98.44 85 ASP A N 1
ATOM 605 C CA . ASP A 1 85 ? -15.409 -0.209 15.374 1.00 98.44 85 ASP A CA 1
ATOM 606 C C . ASP A 1 85 ? -14.819 -0.213 16.789 1.00 98.44 85 ASP A C 1
ATOM 608 O O . ASP A 1 85 ? -15.499 -0.605 17.742 1.00 98.44 85 ASP A O 1
ATOM 612 N N . LEU A 1 86 ? -13.587 0.284 16.956 1.00 98.31 86 LEU A N 1
ATOM 613 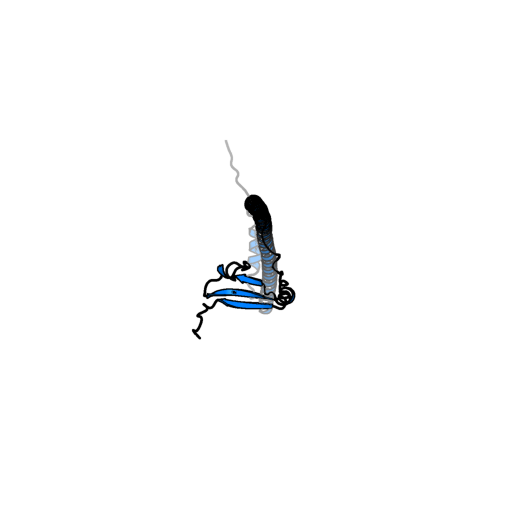C CA . LEU A 1 86 ? -12.941 0.411 18.263 1.00 98.31 86 LEU A CA 1
ATOM 614 C C . LEU A 1 86 ? -13.731 1.343 19.187 1.00 98.31 86 LEU A C 1
ATOM 616 O O . LEU A 1 86 ? -14.008 0.976 20.328 1.00 98.31 86 LEU A O 1
ATOM 620 N N . VAL A 1 87 ? -14.118 2.526 18.698 1.00 98.50 87 VAL A N 1
ATOM 621 C CA . VAL A 1 87 ? -14.922 3.492 19.463 1.00 98.50 87 VAL A CA 1
ATOM 622 C C . VAL A 1 87 ? -16.265 2.874 19.842 1.00 98.50 87 VAL A C 1
ATOM 624 O O . VAL A 1 87 ? -16.634 2.866 21.015 1.00 98.50 87 VAL A O 1
ATOM 627 N N . THR A 1 88 ? -16.960 2.267 18.879 1.00 98.25 88 THR A N 1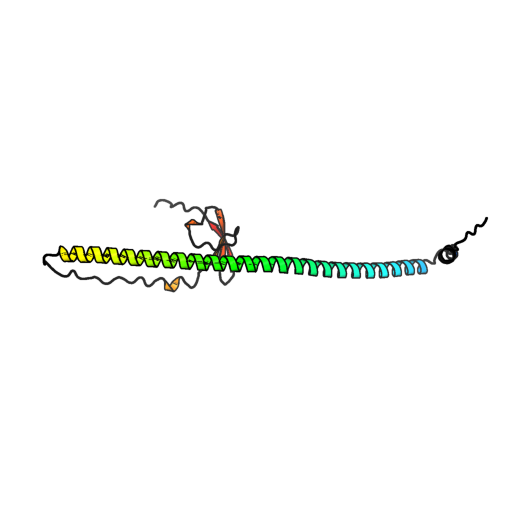
ATOM 628 C CA . THR A 1 88 ? -18.259 1.622 19.114 1.00 98.25 88 THR A CA 1
ATOM 629 C C . THR A 1 88 ? -18.146 0.500 20.152 1.00 98.25 88 THR A C 1
ATOM 631 O O . THR A 1 88 ? -18.969 0.398 21.067 1.00 98.25 88 THR A O 1
ATOM 634 N N . GLY A 1 89 ? -17.096 -0.321 20.062 1.00 98.25 89 GLY A N 1
ATOM 635 C CA . GLY A 1 89 ? -16.807 -1.384 21.020 1.00 98.25 89 GLY A CA 1
ATOM 636 C C . GLY A 1 89 ? -16.464 -0.858 22.415 1.00 98.25 89 GLY A C 1
ATOM 637 O O . GLY A 1 89 ? -16.946 -1.402 23.413 1.00 98.25 89 GLY A O 1
ATOM 638 N N . ALA A 1 90 ? -15.674 0.214 22.504 1.00 97.94 90 ALA A N 1
ATOM 639 C CA . ALA A 1 90 ? -15.326 0.861 23.765 1.00 97.94 90 ALA A CA 1
ATOM 640 C C . ALA A 1 90 ? -16.568 1.436 24.458 1.00 97.94 90 ALA A C 1
ATOM 642 O O . ALA A 1 90 ? -16.798 1.165 25.637 1.00 97.94 90 ALA A O 1
ATOM 643 N N . GLU A 1 91 ? -17.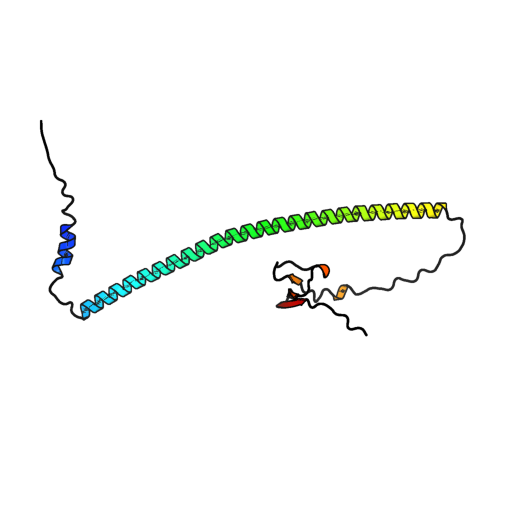426 2.144 23.724 1.00 98.56 91 GLU A N 1
ATOM 644 C CA . GLU A 1 91 ? -18.671 2.670 24.280 1.00 98.56 91 GLU A CA 1
ATOM 645 C C . GLU A 1 91 ? -19.623 1.560 24.743 1.00 98.56 91 GLU A C 1
ATOM 647 O O . GLU A 1 91 ? -20.287 1.691 25.772 1.00 98.56 91 GLU A O 1
ATOM 652 N N . ALA A 1 92 ? -19.714 0.453 23.999 1.00 98.19 92 ALA A N 1
ATOM 653 C CA . ALA A 1 92 ? -20.526 -0.691 24.404 1.00 98.19 92 ALA A CA 1
ATOM 654 C C . ALA A 1 92 ? -20.029 -1.293 25.730 1.00 98.19 92 ALA A C 1
ATOM 656 O O . ALA A 1 92 ? -20.840 -1.583 26.613 1.00 98.19 92 ALA A O 1
ATOM 657 N N . ARG A 1 93 ? -18.705 -1.419 25.896 1.00 97.88 93 ARG A N 1
ATOM 658 C CA . ARG A 1 93 ? -18.081 -1.895 27.139 1.00 97.88 93 ARG A CA 1
ATOM 659 C C . ARG A 1 93 ? -18.299 -0.935 28.304 1.00 97.88 93 ARG A C 1
ATOM 661 O O . ARG A 1 93 ? -18.632 -1.401 29.389 1.00 97.88 93 ARG A O 1
ATOM 668 N N . LEU A 1 94 ? -18.177 0.376 28.086 1.00 98.25 94 LEU A N 1
ATOM 669 C CA . LEU A 1 94 ? -18.456 1.383 29.117 1.00 98.25 94 LEU A CA 1
ATOM 670 C C . LEU A 1 94 ? -19.907 1.293 29.597 1.00 98.25 94 LEU A C 1
ATOM 672 O O . LEU A 1 94 ? -20.147 1.142 30.789 1.00 98.25 94 LEU A O 1
ATOM 676 N N . ARG A 1 95 ? -20.876 1.234 28.674 1.00 97.88 95 ARG A N 1
ATOM 677 C CA . ARG A 1 95 ? -22.297 1.064 29.030 1.00 97.88 95 ARG A CA 1
ATOM 678 C C . ARG A 1 95 ? -22.568 -0.245 29.773 1.00 97.88 95 ARG A C 1
ATOM 680 O O . ARG A 1 95 ? -23.473 -0.308 30.602 1.00 97.88 95 ARG A O 1
ATOM 687 N N . GLN A 1 96 ? -21.841 -1.315 29.451 1.00 97.88 96 GLN A N 1
ATOM 688 C CA . GLN A 1 96 ? -21.947 -2.581 30.176 1.00 97.88 96 GLN A CA 1
ATOM 689 C C . GLN A 1 96 ? -21.395 -2.455 31.601 1.00 97.88 96 GLN A C 1
ATOM 691 O O . GLN A 1 96 ? -22.020 -2.964 32.532 1.00 97.88 96 GLN A O 1
ATOM 696 N N . LEU A 1 97 ? -20.259 -1.777 31.764 1.00 97.75 97 LEU A N 1
ATOM 697 C CA . LEU A 1 97 ? -19.633 -1.540 33.059 1.00 97.75 97 LEU A CA 1
ATOM 698 C C . LEU A 1 97 ? -20.518 -0.658 33.944 1.00 97.75 97 LEU A C 1
ATOM 700 O O . LEU A 1 97 ? -20.761 -1.034 35.086 1.00 97.75 97 LEU A O 1
ATOM 704 N N . ASP A 1 98 ? -21.095 0.416 33.402 1.00 97.19 98 ASP A N 1
ATOM 705 C CA . ASP A 1 98 ? -22.031 1.290 34.123 1.00 97.19 98 ASP A CA 1
ATOM 706 C C . ASP A 1 98 ? -23.213 0.501 34.701 1.00 97.19 98 ASP A C 1
ATOM 708 O O . ASP A 1 98 ? -23.515 0.599 35.890 1.00 97.19 98 ASP A O 1
ATOM 712 N N . ARG A 1 99 ? -23.842 -0.362 33.890 1.00 97.50 99 ARG A N 1
ATOM 713 C CA . ARG A 1 99 ? -24.949 -1.218 34.353 1.00 97.50 99 ARG A CA 1
ATOM 714 C C . ARG A 1 99 ? -24.504 -2.222 35.411 1.00 97.50 99 ARG A C 1
ATOM 716 O O . ARG A 1 99 ? -25.255 -2.491 36.345 1.00 97.50 99 ARG A O 1
ATOM 723 N N . ALA A 1 100 ? -23.317 -2.809 35.261 1.00 96.56 100 ALA A N 1
ATOM 724 C CA . ALA A 1 100 ? -22.790 -3.764 36.231 1.00 96.56 100 ALA A CA 1
ATOM 725 C C . ALA A 1 100 ? -22.493 -3.088 37.579 1.00 96.56 100 ALA A C 1
ATOM 727 O O . ALA A 1 100 ? -22.822 -3.640 38.630 1.00 96.56 100 ALA A O 1
ATOM 728 N N . VAL A 1 101 ? -21.932 -1.875 37.552 1.00 97.50 101 VAL A N 1
ATOM 729 C CA . VAL A 1 101 ? -21.693 -1.055 38.746 1.00 97.50 101 VAL A CA 1
ATOM 730 C C . VAL A 1 101 ? -23.015 -0.685 39.412 1.00 97.50 101 VAL A C 1
ATOM 732 O O . VAL A 1 101 ? -23.164 -0.906 40.611 1.00 97.50 101 VAL A O 1
ATOM 735 N N . GLU A 1 102 ? -24.003 -0.206 38.653 1.00 97.25 102 GLU A N 1
ATOM 736 C CA . GLU A 1 102 ? -25.334 0.118 39.178 1.00 97.25 102 GLU A CA 1
ATOM 737 C C . GLU A 1 102 ? -25.989 -1.099 39.852 1.00 97.25 102 GLU A C 1
ATOM 739 O O . GLU A 1 102 ? -26.448 -1.014 40.992 1.00 97.25 102 GLU A O 1
ATOM 744 N N . GLN A 1 103 ? -25.956 -2.267 39.204 1.00 95.81 103 GLN A N 1
ATOM 745 C CA . GLN A 1 103 ? -26.479 -3.512 39.774 1.00 95.81 103 GLN A CA 1
ATOM 746 C C . GLN A 1 103 ? -25.744 -3.921 41.055 1.00 95.81 103 GLN A C 1
ATOM 748 O O . GLN A 1 103 ? -26.387 -4.310 42.031 1.00 95.81 103 GLN A O 1
ATOM 753 N N . SER A 1 104 ? -24.414 -3.806 41.082 1.00 94.62 104 SER A N 1
ATOM 754 C CA . SER A 1 104 ? -23.613 -4.113 42.270 1.00 94.62 104 SER A CA 1
ATOM 755 C C . SER A 1 104 ? -23.938 -3.176 43.435 1.00 94.62 104 SER A C 1
ATOM 757 O O . SER A 1 104 ? -24.040 -3.628 44.576 1.00 94.62 104 SER A O 1
ATOM 759 N N . LEU A 1 105 ? -24.132 -1.882 43.163 1.00 96.00 105 LEU A N 1
ATOM 760 C CA . LEU A 1 105 ? -24.514 -0.895 44.174 1.00 96.00 105 LEU A CA 1
ATOM 761 C C . LEU A 1 105 ? -25.921 -1.163 44.722 1.00 96.00 105 LEU A C 1
ATOM 763 O O . LEU A 1 105 ? -26.113 -1.145 45.937 1.00 96.00 105 LEU A O 1
ATOM 767 N N . LEU A 1 106 ? -26.892 -1.474 43.858 1.00 95.31 106 LEU A N 1
ATOM 768 C CA . LEU A 1 106 ? -28.253 -1.828 44.276 1.00 95.31 106 LEU A CA 1
ATOM 769 C C . LEU A 1 106 ? -28.279 -3.108 45.123 1.00 95.31 106 LEU A C 1
ATOM 771 O O . LEU A 1 106 ? -28.955 -3.152 46.155 1.00 95.31 106 LEU A O 1
ATOM 775 N N . LEU A 1 107 ? -27.509 -4.131 44.739 1.00 93.31 107 LEU A N 1
ATOM 776 C CA . LEU A 1 107 ? -27.354 -5.351 45.533 1.00 93.31 107 LEU A CA 1
ATOM 777 C C . LEU A 1 107 ? -26.712 -5.053 46.894 1.00 93.31 107 LEU A C 1
ATOM 779 O O . LEU A 1 107 ? -27.241 -5.489 47.918 1.00 93.31 107 LEU A O 1
ATOM 783 N N . GLY A 1 108 ? -25.637 -4.262 46.924 1.00 91.19 108 GLY A N 1
ATOM 784 C CA . GLY A 1 108 ? -24.979 -3.837 48.160 1.00 91.19 108 GLY A CA 1
ATOM 785 C C . GLY A 1 108 ? -25.917 -3.077 49.101 1.00 91.19 108 GLY A C 1
ATOM 786 O O . GLY A 1 108 ? -25.984 -3.389 50.290 1.00 91.19 108 GLY A O 1
ATOM 787 N N . LEU A 1 109 ? -26.714 -2.144 48.570 1.00 91.44 109 LEU A N 1
ATOM 788 C CA . LEU A 1 109 ? -27.734 -1.423 49.337 1.00 91.44 109 LEU A CA 1
ATOM 789 C C . LEU A 1 109 ? -28.807 -2.368 49.886 1.00 91.44 109 LEU A C 1
ATOM 791 O O . LEU A 1 109 ? -29.163 -2.270 51.058 1.00 91.44 109 LEU A O 1
ATOM 795 N N . SER A 1 110 ? -29.292 -3.319 49.082 1.00 87.81 110 SER A N 1
ATOM 796 C CA . SER A 1 110 ? -30.294 -4.293 49.537 1.00 87.81 110 SER A CA 1
ATOM 797 C C . SER A 1 110 ? -29.778 -5.183 50.679 1.00 87.81 110 SER A C 1
ATOM 799 O O . SER A 1 110 ? -30.503 -5.454 51.643 1.00 87.81 110 SER A O 1
ATOM 801 N N . ALA A 1 111 ? -28.503 -5.580 50.616 1.00 83.81 111 ALA A N 1
ATOM 802 C CA . ALA A 1 111 ? -27.839 -6.351 51.657 1.00 83.81 111 ALA A CA 1
ATOM 803 C C . ALA A 1 111 ? -27.618 -5.515 52.928 1.00 83.81 111 ALA A C 1
ATOM 805 O O . ALA A 1 111 ? -27.894 -5.994 54.026 1.00 83.81 111 ALA A O 1
ATOM 806 N N . ALA A 1 112 ? -27.195 -4.254 52.792 1.00 78.50 112 ALA A N 1
ATOM 807 C CA . ALA A 1 112 ? -27.018 -3.338 53.916 1.00 78.50 112 ALA A CA 1
ATOM 808 C C . ALA A 1 112 ? -28.345 -3.047 54.637 1.00 78.50 112 ALA A C 1
ATOM 810 O O . ALA A 1 112 ? -28.407 -3.138 55.860 1.00 78.50 112 ALA A O 1
ATOM 811 N N . VAL A 1 113 ? -29.428 -2.782 53.899 1.00 78.12 113 VAL A N 1
ATOM 812 C CA . VAL A 1 113 ? -30.773 -2.574 54.469 1.00 78.12 113 VAL A CA 1
ATOM 813 C C . VAL A 1 113 ? -31.279 -3.832 55.181 1.00 78.12 113 VAL A C 1
ATOM 815 O O . VAL A 1 113 ? -31.794 -3.742 56.295 1.00 78.12 113 VAL A O 1
ATOM 818 N N . SER A 1 114 ? -31.073 -5.015 54.594 1.00 68.38 114 SER A N 1
ATOM 819 C CA . SER A 1 114 ? -31.422 -6.292 55.237 1.00 68.38 114 SER A CA 1
ATOM 820 C C . SER A 1 114 ? -30.579 -6.567 56.489 1.00 68.38 114 SER A C 1
ATOM 822 O O . SER A 1 114 ? -31.075 -7.150 57.449 1.00 68.38 114 SER A O 1
ATOM 824 N N . GLY A 1 115 ? -29.318 -6.124 56.505 1.00 59.03 115 GLY A N 1
ATOM 825 C CA . GLY A 1 115 ? -28.436 -6.183 57.671 1.00 59.03 115 GLY A CA 1
ATOM 826 C C . GLY A 1 115 ? -28.858 -5.227 58.788 1.00 59.03 115 GLY A C 1
ATOM 827 O O . GLY A 1 115 ? -28.835 -5.619 59.950 1.00 59.03 115 GLY A O 1
ATOM 828 N N . ILE A 1 116 ? -29.315 -4.015 58.453 1.00 58.22 116 ILE A N 1
ATOM 829 C CA . ILE A 1 116 ? -29.846 -3.035 59.418 1.00 58.22 116 ILE A CA 1
ATOM 830 C C . ILE A 1 116 ? -31.157 -3.538 60.037 1.00 58.22 116 ILE A C 1
ATOM 832 O O . ILE A 1 116 ? -31.341 -3.427 61.244 1.00 58.22 116 ILE A O 1
ATOM 836 N N . ALA A 1 117 ? -32.034 -4.170 59.250 1.00 55.00 117 ALA A N 1
ATOM 837 C CA . ALA A 1 117 ? -33.268 -4.776 59.759 1.00 55.00 117 ALA A CA 1
ATOM 838 C C . ALA A 1 117 ? -33.030 -5.985 60.689 1.00 55.00 117 ALA A C 1
ATOM 840 O O . ALA A 1 117 ? -33.940 -6.398 61.404 1.00 55.00 117 ALA A O 1
ATOM 841 N N . ARG A 1 118 ? -31.819 -6.561 60.678 1.00 50.12 118 ARG A N 1
ATOM 842 C CA . ARG A 1 118 ? -31.449 -7.759 61.449 1.00 50.12 118 ARG A CA 1
ATOM 843 C C . ARG A 1 118 ? -30.452 -7.478 62.579 1.00 50.12 118 ARG A C 1
ATOM 845 O O . ARG A 1 118 ? -30.084 -8.413 63.285 1.00 50.12 118 ARG A O 1
ATOM 852 N N . LYS A 1 119 ? -30.011 -6.226 62.755 1.00 39.22 119 LYS A N 1
ATOM 853 C CA . LYS A 1 119 ? -29.058 -5.831 63.801 1.00 39.22 119 LYS A CA 1
ATOM 854 C C . LYS A 1 119 ? -29.799 -5.344 65.050 1.00 39.22 119 LYS A C 1
ATOM 856 O O . LYS A 1 119 ? -30.115 -4.167 65.192 1.00 39.22 119 LYS A O 1
ATOM 861 N N . GLU A 1 120 ? -30.059 -6.277 65.957 1.00 42.31 120 GLU A N 1
ATOM 862 C CA . GLU A 1 120 ? -30.176 -5.987 67.389 1.00 42.31 120 GLU A CA 1
ATOM 863 C C . GLU A 1 120 ? -28.783 -5.528 67.888 1.00 42.31 120 GLU A C 1
ATOM 865 O O . GLU A 1 120 ? -27.773 -6.026 67.373 1.00 42.31 120 GLU A O 1
ATOM 870 N N . PRO A 1 121 ? -28.673 -4.516 68.769 1.00 45.12 121 PRO A N 1
ATOM 871 C CA . PRO A 1 121 ? -27.409 -3.828 68.987 1.00 45.12 121 PRO A CA 1
ATOM 872 C C . PRO A 1 121 ? -26.563 -4.596 69.999 1.00 45.12 121 PRO A C 1
ATOM 874 O O . PRO A 1 121 ? -26.881 -4.594 71.184 1.00 45.12 121 PRO A O 1
ATOM 877 N N . ASP A 1 122 ? -25.463 -5.202 69.555 1.00 37.50 122 ASP A N 1
ATOM 878 C CA . ASP A 1 122 ? -24.386 -5.563 70.474 1.00 37.50 122 ASP A CA 1
ATOM 879 C C . ASP A 1 122 ? -22.992 -5.479 69.827 1.00 37.50 122 ASP A C 1
ATOM 881 O O . ASP A 1 122 ? -22.787 -5.884 68.681 1.00 37.50 122 ASP A O 1
ATOM 885 N N . ALA A 1 123 ? -22.088 -4.916 70.630 1.00 41.00 123 ALA A N 1
ATOM 886 C CA . ALA A 1 123 ? -20.624 -4.936 70.631 1.00 41.00 123 ALA A CA 1
ATOM 887 C C . ALA A 1 123 ? -19.776 -4.453 69.419 1.00 41.00 123 ALA A C 1
ATOM 889 O O . ALA A 1 123 ? -19.609 -5.137 68.414 1.00 41.00 123 ALA A O 1
ATOM 890 N N . ASP A 1 124 ? -19.134 -3.302 69.681 1.00 36.47 124 ASP A N 1
ATOM 891 C CA . ASP A 1 124 ? -17.702 -2.942 69.526 1.00 36.47 124 ASP A CA 1
ATOM 892 C C . ASP A 1 124 ? -17.077 -2.699 68.123 1.00 36.47 124 ASP A C 1
ATOM 894 O O . ASP A 1 124 ? -17.233 -3.517 67.212 1.00 36.47 124 ASP A O 1
ATOM 898 N N . PRO A 1 125 ? -16.338 -1.582 67.904 1.00 45.94 125 PRO A N 1
ATOM 899 C CA . PRO A 1 125 ? -15.710 -1.282 66.625 1.00 45.94 125 PRO A CA 1
ATOM 900 C C . PRO A 1 125 ? -14.335 -1.955 66.536 1.00 45.94 125 PRO A C 1
ATOM 902 O O . PRO A 1 125 ? -13.403 -1.602 67.254 1.00 45.94 125 PRO A O 1
ATOM 905 N N . ALA A 1 126 ? -14.189 -2.905 65.613 1.00 46.72 126 ALA A N 1
ATOM 906 C CA . ALA A 1 126 ? -12.885 -3.453 65.266 1.00 46.72 126 ALA A CA 1
ATOM 907 C C . ALA A 1 126 ? -12.028 -2.390 64.555 1.00 46.72 126 ALA A C 1
ATOM 909 O O . ALA A 1 126 ? -12.458 -1.779 63.572 1.00 46.72 126 ALA A O 1
ATOM 910 N N . GLU A 1 127 ? -10.814 -2.191 65.069 1.00 43.12 127 GLU A N 1
ATOM 911 C CA . GLU A 1 127 ? -9.765 -1.352 64.498 1.00 43.12 127 GLU A CA 1
ATOM 912 C C . GLU A 1 127 ? -9.480 -1.727 63.036 1.00 43.12 127 GLU A C 1
ATOM 914 O O . GLU A 1 127 ? -9.171 -2.871 62.697 1.00 43.12 127 GLU A O 1
ATOM 919 N N . VAL A 1 128 ? -9.561 -0.727 62.162 1.00 42.78 128 VAL A N 1
ATOM 920 C CA . VAL A 1 128 ? -9.166 -0.822 60.758 1.00 42.78 128 VAL A CA 1
ATOM 921 C C . VAL A 1 128 ? -7.655 -0.603 60.687 1.00 42.78 128 VAL A C 1
ATOM 923 O O . VAL A 1 128 ? -7.177 0.503 60.932 1.00 42.78 128 VAL A O 1
ATOM 926 N N . SER A 1 129 ? -6.895 -1.650 60.357 1.00 35.41 129 SER A N 1
ATOM 927 C CA . SER A 1 129 ? -5.493 -1.493 59.943 1.00 35.41 129 SER A CA 1
ATOM 928 C C . SER A 1 129 ? -5.402 -0.744 58.607 1.00 35.41 129 SER A C 1
ATOM 930 O O . SER A 1 129 ? -6.264 -0.939 57.745 1.00 35.41 129 SER A O 1
ATOM 932 N N . PRO A 1 130 ? -4.377 0.103 58.406 1.00 41.97 130 PRO A N 1
ATOM 933 C CA . PRO A 1 130 ? -4.224 0.862 57.175 1.00 41.97 130 PRO A CA 1
ATOM 934 C C . PRO A 1 130 ? -3.879 -0.068 56.008 1.00 41.97 130 PRO A C 1
ATOM 936 O O . PRO A 1 130 ? -3.061 -0.980 56.132 1.00 41.97 130 PRO A O 1
ATOM 939 N N . LEU A 1 131 ? -4.526 0.188 54.870 1.00 38.31 131 LEU A N 1
ATOM 940 C CA . LEU A 1 131 ? -4.186 -0.375 53.568 1.00 38.31 131 LEU A CA 1
ATOM 941 C C . LEU A 1 131 ? -2.718 -0.062 53.264 1.00 38.31 131 LEU A C 1
ATOM 943 O O . LEU A 1 131 ? -2.350 1.103 53.132 1.00 38.31 131 LEU A O 1
ATOM 947 N N . SER A 1 132 ? -1.895 -1.104 53.178 1.00 38.84 132 SER A N 1
ATOM 948 C CA . SER A 1 132 ? -0.526 -1.005 52.692 1.00 38.84 132 SER A CA 1
ATOM 949 C C . SER A 1 132 ? -0.525 -0.595 51.222 1.00 38.84 132 SER A C 1
ATOM 951 O O . SER A 1 132 ? -1.217 -1.196 50.396 1.00 38.84 132 SER A O 1
ATOM 953 N N . GLU A 1 133 ? 0.273 0.426 50.948 1.00 45.34 133 GLU A N 1
ATOM 954 C CA . GLU A 1 133 ? 0.658 0.965 49.653 1.00 45.34 133 GLU A CA 1
ATOM 955 C C . GLU A 1 133 ? 0.972 -0.134 48.626 1.00 45.34 133 GLU A C 1
ATOM 957 O O . GLU A 1 133 ? 1.715 -1.075 48.896 1.00 45.34 133 GLU A O 1
ATOM 962 N N . THR A 1 134 ? 0.427 0.013 47.419 1.00 43.16 134 THR A N 1
ATOM 963 C CA . THR A 1 134 ? 1.064 -0.505 46.200 1.00 43.16 134 THR A CA 1
ATOM 964 C C . THR A 1 134 ? 1.401 0.703 45.336 1.00 43.16 134 THR A C 1
ATOM 966 O O . THR A 1 134 ? 0.772 0.997 44.324 1.00 43.16 134 THR A O 1
ATOM 969 N N . GLU A 1 135 ? 2.371 1.472 45.823 1.00 48.25 135 GLU A N 1
ATOM 970 C CA . GLU A 1 135 ? 3.207 2.311 44.976 1.00 48.25 135 GLU A CA 1
ATOM 971 C C . GLU A 1 135 ? 4.063 1.363 44.131 1.00 48.25 135 GLU A C 1
ATOM 973 O O . GLU A 1 135 ? 5.041 0.851 44.649 1.00 48.25 135 GLU A O 1
ATOM 978 N N . ASP A 1 136 ? 3.678 1.055 42.888 1.00 46.91 136 ASP A N 1
ATOM 979 C CA . ASP A 1 136 ? 4.625 0.453 41.922 1.00 46.91 136 ASP A CA 1
ATOM 980 C C . ASP A 1 136 ? 4.199 0.515 40.438 1.00 46.91 136 ASP A C 1
ATOM 982 O O . ASP A 1 136 ? 4.951 0.092 39.563 1.00 46.91 136 ASP A O 1
ATOM 986 N N . ASP A 1 137 ? 3.057 1.118 40.086 1.00 49.38 137 ASP A N 1
ATOM 987 C CA . ASP A 1 137 ? 2.645 1.211 38.669 1.00 49.38 137 ASP A CA 1
ATOM 988 C C . ASP A 1 137 ? 3.335 2.348 37.886 1.00 49.38 137 ASP A C 1
ATOM 990 O O . ASP A 1 137 ? 3.239 2.424 36.659 1.00 49.38 137 ASP A O 1
ATOM 994 N N . THR A 1 138 ? 4.077 3.232 38.559 1.00 47.56 138 THR A N 1
ATOM 995 C CA . THR A 1 138 ? 4.678 4.418 37.923 1.00 47.56 138 THR A CA 1
ATOM 996 C C . THR A 1 138 ? 6.000 4.115 37.202 1.00 47.56 138 THR A C 1
ATOM 998 O O . THR A 1 138 ? 6.402 4.877 36.323 1.00 47.56 138 THR A O 1
ATOM 1001 N N . PHE A 1 139 ? 6.666 2.992 37.507 1.00 43.09 139 PHE A N 1
ATOM 1002 C CA . PHE A 1 139 ? 7.977 2.643 36.930 1.00 43.09 139 PHE A CA 1
ATOM 1003 C C . PHE A 1 139 ? 7.913 1.747 35.683 1.00 43.09 139 PHE A C 1
ATOM 1005 O O . PHE A 1 139 ? 8.914 1.597 34.986 1.00 43.09 139 PHE A O 1
ATOM 1012 N N . LEU A 1 140 ? 6.749 1.184 35.338 1.00 48.62 140 LEU A N 1
ATOM 1013 C CA . LEU A 1 140 ? 6.609 0.320 34.153 1.00 48.62 140 LEU A CA 1
ATOM 1014 C C . LEU A 1 140 ? 6.477 1.101 32.832 1.00 48.62 140 LEU A C 1
ATOM 1016 O O . LEU A 1 140 ? 6.536 0.509 31.756 1.00 48.62 140 LEU A O 1
ATOM 1020 N N . SER A 1 141 ? 6.321 2.426 32.900 1.00 48.06 141 SER A N 1
ATOM 1021 C CA . SER A 1 141 ? 6.044 3.285 31.741 1.00 48.06 141 SER A CA 1
ATOM 1022 C C . SER A 1 141 ? 7.275 3.560 30.860 1.00 48.06 141 SER A C 1
ATOM 1024 O O . SER A 1 141 ? 7.135 3.910 29.691 1.00 48.06 141 SER A O 1
ATOM 1026 N N . GLU A 1 142 ? 8.494 3.371 31.378 1.00 47.94 142 GLU A N 1
ATOM 1027 C CA . GLU A 1 142 ? 9.721 3.805 30.687 1.00 47.94 142 GLU A CA 1
ATOM 1028 C C . GLU A 1 142 ? 10.285 2.766 29.692 1.00 47.94 142 GLU A C 1
ATOM 1030 O O . GLU A 1 142 ? 11.186 3.075 28.916 1.00 47.94 142 GLU A O 1
ATOM 1035 N N . ALA A 1 143 ? 9.725 1.549 29.641 1.00 54.41 143 ALA A N 1
ATOM 1036 C CA . ALA A 1 143 ? 10.226 0.464 28.784 1.00 54.41 143 ALA A CA 1
ATOM 1037 C C . ALA A 1 143 ? 9.126 -0.367 28.092 1.00 54.41 143 ALA A C 1
ATOM 1039 O O . ALA A 1 143 ? 9.313 -1.557 27.828 1.00 54.41 143 ALA A O 1
ATOM 1040 N N . LEU A 1 144 ? 7.965 0.226 27.787 1.00 59.22 144 LEU A N 1
ATOM 1041 C CA . LEU A 1 144 ? 6.891 -0.501 27.104 1.00 59.22 144 LEU A CA 1
ATOM 1042 C C . LEU A 1 144 ? 7.259 -0.774 25.638 1.00 59.22 144 LEU A C 1
ATOM 1044 O O . LEU A 1 144 ? 7.193 0.104 24.778 1.00 59.22 144 LEU A O 1
ATOM 1048 N N . ALA A 1 145 ? 7.627 -2.022 25.350 1.00 67.69 145 ALA A N 1
ATOM 1049 C CA . ALA A 1 145 ? 7.718 -2.523 23.989 1.00 67.69 145 ALA A CA 1
ATOM 1050 C C . ALA A 1 145 ? 6.314 -2.848 23.471 1.00 67.69 145 ALA A C 1
ATOM 1052 O O . ALA A 1 145 ? 5.578 -3.615 24.095 1.00 67.69 145 ALA A O 1
ATOM 1053 N N . LEU A 1 146 ? 5.951 -2.320 22.304 1.00 73.62 146 LEU A N 1
ATOM 1054 C CA . LEU A 1 146 ? 4.736 -2.751 21.621 1.00 73.62 146 LEU A CA 1
ATOM 1055 C C . LEU A 1 146 ? 4.974 -4.164 21.070 1.00 73.62 146 LEU A C 1
ATOM 1057 O O . LEU A 1 146 ? 5.893 -4.373 20.275 1.00 73.62 146 LEU A O 1
ATOM 1061 N N . VAL A 1 147 ? 4.162 -5.132 21.492 1.00 78.62 147 VAL A N 1
ATOM 1062 C CA . VAL A 1 147 ? 4.239 -6.517 21.011 1.00 78.62 147 VAL A CA 1
ATOM 1063 C C . VAL A 1 147 ? 3.351 -6.662 19.781 1.00 78.62 147 VAL A C 1
ATOM 1065 O O . VAL A 1 147 ? 2.146 -6.435 19.856 1.00 78.62 147 VAL A O 1
ATOM 1068 N N . LEU A 1 148 ? 3.934 -7.043 18.648 1.00 79.75 148 LEU A N 1
ATOM 1069 C CA . LEU A 1 148 ? 3.237 -7.205 17.372 1.00 79.75 148 LEU A CA 1
ATOM 1070 C C . LEU A 1 148 ? 3.310 -8.660 16.912 1.00 79.75 148 LEU A C 1
ATOM 1072 O O . LEU A 1 148 ? 4.391 -9.249 16.885 1.00 79.75 148 LEU A O 1
ATOM 1076 N N . ALA A 1 149 ? 2.185 -9.229 16.495 1.00 80.62 149 ALA A N 1
ATOM 1077 C CA . ALA A 1 149 ? 2.177 -10.499 15.781 1.00 80.62 149 ALA A CA 1
ATOM 1078 C C . ALA A 1 149 ? 2.667 -10.262 14.341 1.00 80.62 149 ALA A C 1
ATOM 1080 O O . ALA A 1 149 ? 2.127 -9.419 13.628 1.00 80.62 149 ALA A O 1
ATOM 1081 N N . THR A 1 150 ? 3.742 -10.931 13.915 1.00 77.56 150 THR A N 1
ATOM 1082 C CA . THR A 1 150 ? 4.407 -10.607 12.629 1.00 77.56 150 THR A CA 1
ATOM 1083 C C . THR A 1 150 ? 3.619 -11.028 11.392 1.00 77.56 150 THR A C 1
ATOM 1085 O O . THR A 1 150 ? 3.831 -10.482 10.313 1.00 77.56 150 THR A O 1
ATOM 1088 N N . ASP A 1 151 ? 2.718 -11.988 11.543 1.00 74.69 151 ASP A N 1
ATOM 1089 C CA . ASP A 1 151 ? 1.854 -12.518 10.491 1.00 74.69 151 ASP A CA 1
ATOM 1090 C C . ASP A 1 151 ? 0.684 -11.583 10.154 1.00 74.69 151 ASP A C 1
ATOM 1092 O O . ASP A 1 151 ? 0.279 -11.472 8.999 1.00 74.69 151 ASP A O 1
ATOM 1096 N N . THR A 1 152 ? 0.161 -10.900 11.168 1.00 72.00 152 THR A N 1
ATOM 1097 C CA . THR A 1 152 ? -1.047 -10.070 11.101 1.00 72.00 152 THR A CA 1
ATOM 1098 C C . THR A 1 152 ? -0.751 -8.583 11.261 1.00 72.00 152 THR A C 1
ATOM 1100 O O . THR A 1 152 ? -1.558 -7.746 10.866 1.00 72.00 152 THR A O 1
ATOM 1103 N N . GLY A 1 153 ? 0.400 -8.231 11.837 1.00 72.56 153 GLY A N 1
ATOM 1104 C CA . GLY A 1 153 ? 0.753 -6.860 12.204 1.00 72.56 153 GLY A CA 1
ATOM 1105 C C . GLY A 1 153 ? -0.078 -6.302 13.364 1.00 72.56 153 GLY A C 1
ATOM 1106 O O . GLY A 1 153 ? 0.008 -5.109 13.651 1.00 72.56 153 GLY A O 1
ATOM 1107 N N . CYS A 1 154 ? -0.893 -7.129 14.027 1.00 75.38 154 CYS A N 1
ATOM 1108 C CA . CYS A 1 154 ? -1.761 -6.700 15.116 1.00 75.38 154 CYS A CA 1
ATOM 1109 C C . CYS A 1 154 ? -0.994 -6.583 16.438 1.00 75.38 154 CYS A C 1
ATOM 1111 O O . CYS A 1 154 ? -0.094 -7.374 16.727 1.00 75.38 154 CYS A O 1
ATOM 1113 N N . VAL A 1 155 ? -1.388 -5.607 17.260 1.00 81.19 155 VAL A N 1
ATOM 1114 C CA . VAL A 1 155 ? -0.858 -5.443 18.618 1.00 81.19 155 VAL A CA 1
ATOM 1115 C C . VAL A 1 155 ? -1.421 -6.542 19.509 1.00 81.19 155 VAL A C 1
ATOM 1117 O O . VAL A 1 155 ? -2.636 -6.661 19.669 1.00 81.19 155 VAL A O 1
ATOM 1120 N N . VAL A 1 156 ? -0.533 -7.323 20.113 1.00 78.94 156 VAL A N 1
ATOM 1121 C CA . VAL A 1 156 ? -0.902 -8.338 21.094 1.00 78.94 156 VAL A CA 1
ATOM 1122 C C . VAL A 1 156 ? -1.036 -7.665 22.451 1.00 78.94 156 VAL A C 1
ATOM 1124 O O . VAL A 1 156 ? -0.063 -7.165 23.010 1.00 78.94 156 VAL A O 1
ATOM 1127 N N . THR A 1 157 ? -2.256 -7.648 22.981 1.00 76.56 157 THR A N 1
ATOM 1128 C CA . THR A 1 157 ? -2.572 -6.999 24.263 1.00 76.56 157 THR A CA 1
ATOM 1129 C C . THR A 1 157 ? -2.832 -8.000 25.389 1.00 76.56 157 THR A C 1
ATOM 1131 O O . THR A 1 157 ? -2.921 -7.604 26.549 1.00 76.56 157 THR A O 1
ATOM 1134 N N . SER A 1 158 ? -2.918 -9.301 25.080 1.00 74.31 158 SER A N 1
ATOM 1135 C CA . SER A 1 158 ? -3.104 -10.362 26.068 1.00 74.31 158 SER A CA 1
ATOM 1136 C C . SER A 1 158 ? -2.166 -11.543 25.847 1.00 74.31 158 SER A C 1
ATOM 1138 O O . SER A 1 158 ? -1.979 -12.015 24.729 1.00 74.31 158 SER A O 1
ATOM 1140 N N . ALA A 1 159 ? -1.664 -12.111 26.947 1.00 71.44 159 ALA A N 1
ATOM 1141 C CA . ALA A 1 159 ? -0.922 -13.371 26.925 1.00 71.44 159 ALA A CA 1
ATOM 1142 C C . ALA A 1 159 ? -1.771 -14.563 26.441 1.00 71.44 159 ALA A C 1
ATOM 1144 O O . ALA A 1 159 ? -1.219 -15.573 26.021 1.00 71.44 159 ALA A O 1
ATOM 1145 N N . ARG A 1 160 ? -3.108 -14.461 26.481 1.00 72.44 160 ARG A N 1
ATOM 1146 C CA . ARG A 1 160 ? -4.015 -15.506 25.971 1.00 72.44 160 ARG A CA 1
ATOM 1147 C C . ARG A 1 160 ? -3.987 -15.632 24.451 1.00 72.44 160 ARG A C 1
ATOM 1149 O O . ARG A 1 160 ? -4.328 -16.690 23.934 1.00 72.44 160 ARG A O 1
ATOM 1156 N N . ASP A 1 161 ? -3.560 -14.577 23.769 1.00 68.62 161 ASP A N 1
ATOM 1157 C CA . ASP A 1 161 ? -3.471 -14.531 22.311 1.00 68.62 161 ASP A CA 1
ATOM 1158 C C . ASP A 1 161 ? -2.128 -15.101 21.814 1.00 68.62 161 ASP A C 1
ATOM 1160 O O . ASP A 1 161 ? -1.879 -15.188 20.613 1.00 68.62 161 ASP A O 1
ATOM 1164 N N . LEU A 1 162 ? -1.250 -15.506 22.740 1.00 73.19 162 LEU A N 1
ATOM 1165 C CA . LEU A 1 162 ? 0.062 -16.062 22.446 1.00 73.19 162 LEU A CA 1
ATOM 1166 C C . LEU A 1 162 ? 0.004 -17.587 22.361 1.00 73.19 162 LEU A C 1
ATOM 1168 O O . LEU A 1 162 ? -0.300 -18.275 23.334 1.00 73.19 162 LEU A O 1
ATOM 1172 N N . SER A 1 163 ? 0.376 -18.126 21.202 1.00 73.00 163 SER A N 1
ATOM 1173 C CA . SER A 1 163 ? 0.616 -19.558 21.015 1.00 73.00 163 SER A CA 1
ATOM 1174 C C . SER A 1 163 ? 2.111 -19.863 20.945 1.00 73.00 163 SER A C 1
ATOM 1176 O O . SER A 1 163 ? 2.898 -19.064 20.435 1.00 73.00 163 SER A O 1
ATOM 1178 N N . ALA A 1 164 ? 2.513 -21.051 21.402 1.00 71.81 164 ALA A N 1
ATOM 1179 C CA . ALA A 1 164 ? 3.891 -21.518 21.267 1.00 71.81 164 ALA A CA 1
ATOM 1180 C C . ALA A 1 164 ? 4.350 -21.471 19.797 1.00 71.81 164 ALA A C 1
ATOM 1182 O O . ALA A 1 164 ? 3.634 -21.902 18.894 1.00 71.81 164 ALA A O 1
ATOM 1183 N N . GLY A 1 165 ? 5.545 -20.931 19.560 1.00 67.44 165 GLY A N 1
ATOM 1184 C CA . GLY A 1 165 ? 6.127 -20.783 18.228 1.00 67.44 165 GLY A CA 1
ATOM 1185 C C . GLY A 1 165 ? 5.632 -19.580 17.419 1.00 67.44 165 GLY A C 1
ATOM 1186 O O . GLY A 1 165 ? 6.158 -19.366 16.323 1.00 67.44 165 GLY A O 1
ATOM 1187 N N . LEU A 1 166 ? 4.692 -18.779 17.944 1.00 76.44 166 LEU A N 1
ATOM 1188 C CA . LEU A 1 166 ? 4.208 -17.569 17.276 1.00 76.44 166 LEU A CA 1
ATOM 1189 C C . LEU A 1 166 ? 5.367 -16.566 17.096 1.00 76.44 166 LEU A C 1
ATOM 1191 O O . LEU A 1 166 ? 6.030 -16.224 18.084 1.00 76.44 166 LEU A O 1
ATOM 1195 N N . PRO A 1 167 ? 5.653 -16.116 15.860 1.00 76.50 167 PRO A N 1
ATOM 1196 C CA . PRO A 1 167 ? 6.673 -15.110 15.608 1.00 76.50 167 PRO A CA 1
ATOM 1197 C C . PRO A 1 167 ? 6.136 -13.717 15.965 1.00 76.50 167 PRO A C 1
ATOM 1199 O O . PRO A 1 167 ? 5.198 -13.204 15.349 1.00 76.50 167 PRO A O 1
ATOM 1202 N N . LEU A 1 168 ? 6.756 -13.099 16.963 1.00 84.56 168 LEU A N 1
ATOM 1203 C CA . LEU A 1 168 ? 6.430 -11.772 17.471 1.00 84.56 168 LEU A CA 1
ATOM 1204 C C . LEU A 1 168 ? 7.521 -10.764 17.109 1.00 84.56 168 LEU A C 1
ATOM 1206 O O . LEU A 1 168 ? 8.678 -11.121 16.887 1.00 84.56 168 LEU A O 1
ATOM 1210 N N . LEU A 1 169 ? 7.161 -9.488 17.098 1.00 85.44 169 LEU A N 1
ATOM 1211 C CA . LEU A 1 169 ? 8.079 -8.366 16.979 1.00 85.44 169 LEU A CA 1
ATOM 1212 C C . LEU A 1 169 ? 7.871 -7.440 18.175 1.00 85.44 169 LEU A C 1
ATOM 1214 O O . LEU A 1 169 ? 6.774 -6.928 18.384 1.00 85.44 169 LEU A O 1
ATOM 1218 N N . LEU A 1 170 ? 8.929 -7.219 18.949 1.00 85.44 170 LEU A N 1
ATOM 1219 C CA . LEU A 1 170 ? 8.954 -6.224 20.013 1.00 85.44 170 LEU A CA 1
ATOM 1220 C C . LEU A 1 170 ? 9.433 -4.901 19.429 1.00 85.44 170 LEU A C 1
ATOM 1222 O O . LEU A 1 170 ? 10.563 -4.812 18.946 1.00 85.44 170 LEU A O 1
ATOM 1226 N N . LYS A 1 171 ? 8.581 -3.877 19.451 1.00 79.69 171 LYS A N 1
ATOM 1227 C CA . LYS A 1 171 ? 8.915 -2.535 18.974 1.00 79.69 171 LYS A CA 1
ATOM 1228 C C . LYS A 1 171 ? 9.222 -1.625 20.158 1.00 79.69 171 LYS A C 1
ATOM 1230 O O . LYS A 1 171 ? 8.341 -1.309 20.951 1.00 79.69 171 LYS A O 1
ATOM 1235 N N . PHE A 1 172 ? 10.472 -1.190 20.226 1.00 81.00 172 PHE A N 1
ATOM 1236 C CA . PHE A 1 172 ? 10.978 -0.187 21.154 1.00 81.00 172 PHE A CA 1
ATOM 1237 C C . PHE A 1 172 ? 11.099 1.171 20.437 1.00 81.00 172 PHE A C 1
ATOM 1239 O O . PHE A 1 172 ? 11.091 1.207 19.196 1.00 81.00 172 PHE A O 1
ATOM 1246 N N . PRO A 1 173 ? 11.264 2.284 21.175 1.00 72.31 173 PRO A N 1
ATOM 1247 C CA . PRO A 1 173 ? 11.592 3.583 20.580 1.00 72.31 173 PRO A CA 1
ATOM 1248 C C . PRO A 1 173 ? 12.839 3.523 19.682 1.00 72.31 173 PRO A C 1
ATOM 1250 O O . PRO A 1 173 ? 12.845 4.087 18.589 1.00 72.31 173 PRO A O 1
ATOM 1253 N N . ASP A 1 174 ? 13.840 2.738 20.091 1.00 76.62 174 ASP A N 1
ATOM 1254 C CA . ASP A 1 174 ? 15.161 2.692 19.452 1.00 76.62 174 ASP A CA 1
ATOM 1255 C C . ASP A 1 174 ? 15.300 1.606 18.371 1.00 76.62 174 ASP A C 1
ATOM 1257 O O . ASP A 1 174 ? 16.329 1.510 17.701 1.00 76.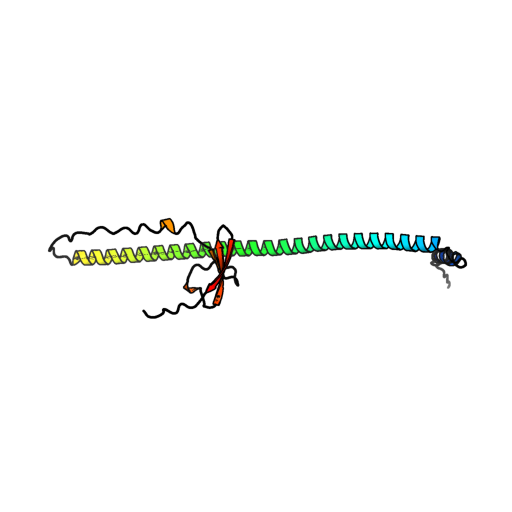62 174 ASP A O 1
ATOM 1261 N N . GLY A 1 175 ? 14.288 0.753 18.173 1.00 74.50 175 GLY A N 1
ATOM 1262 C CA . GLY A 1 175 ? 14.416 -0.371 17.244 1.00 74.50 175 GLY A CA 1
ATOM 1263 C C . GLY A 1 175 ? 13.325 -1.426 17.362 1.00 74.50 175 GLY A C 1
ATOM 1264 O O . GLY A 1 175 ? 12.374 -1.287 18.124 1.00 74.50 175 GLY A O 1
ATOM 1265 N N . ALA A 1 176 ? 13.430 -2.483 16.559 1.00 84.06 176 ALA A N 1
ATOM 1266 C CA . ALA A 1 176 ? 12.506 -3.613 16.604 1.00 84.06 176 ALA A CA 1
ATOM 1267 C C . ALA A 1 176 ? 13.282 -4.932 16.682 1.00 84.06 176 ALA A C 1
ATOM 1269 O O . ALA A 1 176 ? 14.255 -5.112 15.951 1.00 84.06 176 ALA A O 1
ATOM 1270 N N . VAL A 1 177 ? 12.847 -5.842 17.555 1.00 84.31 177 VAL A N 1
ATOM 1271 C CA . VAL A 1 177 ? 13.507 -7.131 17.804 1.00 84.31 177 VAL A CA 1
ATOM 1272 C C . VAL A 1 177 ? 12.518 -8.271 17.550 1.00 84.31 177 VAL A C 1
ATOM 1274 O O . VAL A 1 177 ? 11.448 -8.280 18.161 1.00 84.31 177 VAL A O 1
ATOM 1277 N N . PRO A 1 178 ? 12.827 -9.234 16.662 1.00 84.50 178 PRO A N 1
ATOM 1278 C CA . PRO A 1 178 ? 11.991 -10.413 16.467 1.00 84.50 178 PRO A CA 1
ATOM 1279 C C . PRO A 1 178 ? 12.167 -11.398 17.629 1.00 84.50 178 PRO A C 1
ATOM 1281 O O . PRO A 1 178 ? 13.287 -11.673 18.056 1.00 84.50 178 PRO A O 1
ATOM 1284 N N . VAL A 1 179 ? 11.064 -11.954 18.127 1.00 82.00 179 VAL A N 1
ATOM 1285 C CA . VAL A 1 179 ? 11.024 -12.867 19.280 1.00 82.00 179 VAL A CA 1
ATOM 1286 C C . VAL A 1 179 ? 10.065 -14.024 18.990 1.00 82.00 179 VAL A C 1
ATOM 1288 O O . VAL A 1 179 ? 9.169 -13.913 18.156 1.00 82.00 179 VAL A O 1
ATOM 1291 N N . ARG A 1 180 ? 10.253 -15.169 19.650 1.00 80.50 180 ARG A N 1
ATOM 1292 C CA . ARG A 1 180 ? 9.345 -16.321 19.573 1.00 80.50 180 ARG A CA 1
ATOM 1293 C C . ARG A 1 180 ? 8.841 -16.681 20.961 1.00 80.50 180 ARG A C 1
ATOM 1295 O O . ARG A 1 180 ? 9.581 -16.572 21.933 1.00 80.50 180 ARG A O 1
ATOM 1302 N N . VAL A 1 181 ? 7.591 -17.124 21.036 1.00 79.00 181 VAL A N 1
ATOM 1303 C CA . VAL A 1 181 ? 6.996 -17.616 22.283 1.00 79.00 181 VAL A CA 1
ATOM 1304 C C . VAL A 1 181 ? 7.435 -19.057 22.514 1.00 79.00 181 VAL A C 1
ATOM 1306 O O . VAL A 1 181 ? 7.113 -19.938 21.713 1.00 79.00 181 VAL A O 1
ATOM 1309 N N . GLU A 1 182 ? 8.139 -19.309 23.613 1.00 74.12 182 GLU A N 1
ATOM 1310 C CA . GLU A 1 182 ? 8.455 -20.664 24.066 1.00 74.12 182 GLU A CA 1
ATOM 1311 C C . GLU A 1 182 ? 7.442 -21.129 25.125 1.00 74.12 182 GLU A C 1
ATOM 1313 O O . GLU A 1 182 ? 7.021 -20.335 25.970 1.00 74.12 182 GLU A O 1
ATOM 1318 N N . PRO A 1 183 ? 7.011 -22.402 25.094 1.00 70.31 183 PRO A N 1
ATOM 1319 C CA . PRO A 1 183 ? 6.136 -22.943 26.122 1.00 70.31 183 PRO A CA 1
ATOM 1320 C C . PRO A 1 183 ? 6.875 -23.003 27.462 1.00 70.31 183 PRO A C 1
ATOM 1322 O O . PRO A 1 183 ? 7.897 -23.677 27.601 1.00 70.31 183 PRO A O 1
ATOM 1325 N N . TYR A 1 184 ? 6.330 -22.323 28.468 1.00 72.00 184 TYR A N 1
ATOM 1326 C CA . TYR A 1 184 ? 6.860 -22.376 29.823 1.00 72.00 184 TYR A CA 1
ATOM 1327 C C . TYR A 1 184 ? 6.604 -23.762 30.429 1.00 72.00 184 TYR A C 1
ATOM 1329 O O . TYR A 1 184 ? 5.461 -24.138 30.686 1.00 72.00 184 TYR A O 1
ATOM 1337 N N . SER A 1 185 ? 7.674 -24.523 30.658 1.00 57.06 185 SER A N 1
ATOM 1338 C CA . SER A 1 185 ? 7.636 -25.710 31.511 1.00 57.06 185 SER A CA 1
ATOM 1339 C C . SER A 1 185 ? 8.157 -25.305 32.887 1.00 57.06 185 SER A C 1
ATOM 1341 O O . SER A 1 185 ? 9.358 -25.054 33.002 1.00 57.06 185 SER A O 1
ATOM 1343 N N . PRO A 1 186 ? 7.311 -25.207 33.929 1.00 53.22 186 PRO A N 1
ATOM 1344 C CA . PRO A 1 186 ? 7.809 -25.005 35.279 1.00 53.22 186 PRO A CA 1
ATOM 1345 C C . PRO A 1 186 ? 8.655 -26.222 35.654 1.00 53.22 186 PRO A C 1
ATOM 1347 O O . PRO A 1 186 ? 8.137 -27.322 35.854 1.00 53.22 186 PRO A O 1
ATOM 1350 N N . SER A 1 187 ? 9.973 -26.051 35.714 1.00 48.75 187 SER A N 1
ATOM 1351 C CA . SER A 1 187 ? 10.849 -27.021 36.357 1.00 48.75 187 SER A CA 1
ATOM 1352 C C . SER A 1 187 ? 10.469 -27.067 37.834 1.00 48.75 187 SER A C 1
ATOM 1354 O O . SER A 1 187 ? 10.597 -26.064 38.533 1.00 48.75 187 SER A O 1
ATOM 1356 N N . ALA A 1 188 ? 9.953 -28.212 38.278 1.00 46.44 188 ALA A N 1
ATOM 1357 C CA . ALA A 1 188 ? 9.600 -28.458 39.667 1.00 46.44 188 ALA A CA 1
ATOM 1358 C C . ALA A 1 188 ? 10.821 -28.236 40.578 1.00 46.44 188 ALA A C 1
ATOM 1360 O O . ALA A 1 188 ? 11.817 -28.957 40.467 1.00 46.44 188 ALA A O 1
ATOM 1361 N N . HIS A 1 189 ? 10.718 -27.253 41.471 1.00 39.75 189 HIS A N 1
ATOM 1362 C CA . HIS A 1 189 ? 11.579 -27.067 42.635 1.00 39.75 189 HIS A CA 1
ATOM 1363 C C . HIS A 1 189 ? 10.704 -26.890 43.869 1.00 39.75 189 HIS A C 1
ATOM 1365 O O . HIS A 1 189 ? 9.709 -26.137 43.771 1.00 39.75 189 HIS A O 1
#

Radius of gyration: 43.51 Å; chains: 1; bounding box: 69×37×145 Å

Secondary structure (DSSP, 8-state):
-----------TTTHHHHHHHHTTTT-PPPHHHHHHHHHHHHHHHHHHHHHHHHHHHHHHHHHHHHHHHHHHHHHHHHHHHHHHHHHHHHHHHHHHHHHHHHHHHHHHHHHHHHHHTT------------------TTSGGGG-PEEEETTT--B---GGG--TT-EEEEEETTEEEEEEPPP------